Protein AF-A0A1F4NGF9-F1 (afdb_monomer_lite)

Secondary structure (DSSP, 8-state):
-HHHHHHHHHHHHHHHHHHHTTT--------HHHHHHHHHHHHHHHHHHHHHHHHHHHHHHHHHHHHHHHHHHHHHHHHHHHHHHTS-HHHHHHHHHHHHHHHHHHHHHHTS-HHHHHHTHHHHHHHHHHHHHHTTSGGGGSHHHHHHHHHHHHHHHHHHHHHTGGGG---PPPTT--HHHHTT-HHHH-

Radius of gyration: 36.92 Å; chains: 1; bounding box: 79×49×100 Å

Foldseek 3Di:
DVVVVVVVVVVVVVVVVVVVVPPDPPPPPDDPVRVVVVVVVVVVVVVVVVVVVVVVVVVVVVVVVVVVVVVVVVVVVQQVVQVVLVHGPVVLVVLVVLLVVLLVVLVVLLPDALQVLLVVVVVLVVSVVSLVVSCVRSSCVDPSNVVSSVSSVVSSVSSVVRNVVNVVDDDDDDVPDDPVVVVPDPVPVD

Structure (mmCIF, N/CA/C/O backbone):
data_AF-A0A1F4NGF9-F1
#
_entry.id   AF-A0A1F4NGF9-F1
#
loop_
_atom_site.group_PDB
_atom_site.id
_atom_site.type_symbol
_atom_site.label_atom_id
_atom_site.label_alt_id
_atom_site.label_comp_id
_atom_site.label_asym_id
_atom_site.label_entity_id
_atom_site.label_seq_id
_atom_site.pdbx_PDB_ins_code
_atom_site.Cartn_x
_atom_site.Cartn_y
_atom_site.Cartn_z
_atom_site.occupancy
_atom_site.B_iso_or_equiv
_atom_site.auth_seq_id
_atom_site.auth_comp_id
_atom_site.auth_asym_id
_atom_site.auth_atom_id
_atom_site.pdbx_PDB_model_num
ATOM 1 N N . MET A 1 1 ? -3.548 13.871 -21.084 1.00 50.44 1 MET A N 1
ATOM 2 C CA . MET A 1 1 ? -3.602 15.167 -21.802 1.00 50.44 1 MET A CA 1
ATOM 3 C C . MET A 1 1 ? -2.243 15.867 -21.902 1.00 50.44 1 MET A C 1
ATOM 5 O O . MET A 1 1 ? -1.778 16.019 -23.019 1.00 50.44 1 MET A O 1
ATOM 9 N N . LYS A 1 2 ? -1.539 16.206 -20.805 1.00 49.88 2 LYS A N 1
ATOM 10 C CA . LYS A 1 2 ? -0.231 16.916 -20.864 1.00 49.88 2 LYS A CA 1
ATOM 11 C C . LYS A 1 2 ? 0.844 16.266 -21.762 1.00 49.88 2 LYS A C 1
ATOM 13 O O . LYS A 1 2 ? 1.530 16.983 -22.473 1.00 49.88 2 LYS A O 1
ATOM 18 N N . ARG A 1 3 ? 0.956 14.929 -21.790 1.00 53.53 3 ARG A N 1
ATOM 19 C CA . ARG A 1 3 ? 1.927 14.208 -22.646 1.00 53.53 3 ARG A CA 1
ATOM 20 C C . ARG A 1 3 ? 1.616 14.294 -24.147 1.00 53.53 3 ARG A C 1
ATOM 22 O O . ARG A 1 3 ? 2.536 14.374 -24.945 1.00 53.53 3 ARG A O 1
ATOM 29 N N . ILE A 1 4 ? 0.335 14.340 -24.521 1.00 63.41 4 ILE A N 1
ATOM 30 C CA . ILE A 1 4 ? -0.097 14.431 -25.927 1.00 63.41 4 ILE A CA 1
ATOM 31 C C . ILE A 1 4 ? 0.201 15.832 -26.476 1.00 63.41 4 ILE A C 1
ATOM 33 O O . ILE A 1 4 ? 0.720 15.960 -27.579 1.00 63.41 4 ILE A O 1
ATOM 37 N N . TYR A 1 5 ? -0.026 16.877 -25.672 1.00 63.62 5 TYR A N 1
ATOM 38 C CA . TYR A 1 5 ? 0.337 18.246 -26.048 1.00 63.62 5 TYR A CA 1
ATOM 39 C C . TYR A 1 5 ? 1.851 18.447 -26.151 1.00 63.62 5 TYR A C 1
ATOM 41 O O . TYR A 1 5 ? 2.292 19.164 -27.038 1.00 63.62 5 TYR A O 1
ATOM 49 N N . LEU A 1 6 ? 2.636 17.774 -25.302 1.00 65.25 6 LEU A N 1
ATOM 50 C CA . LEU A 1 6 ? 4.101 17.851 -25.311 1.00 65.25 6 LEU A CA 1
ATOM 51 C C . LEU A 1 6 ? 4.715 17.140 -26.533 1.00 65.25 6 LEU A C 1
ATOM 53 O O . LEU A 1 6 ? 5.680 17.626 -27.109 1.00 65.25 6 LEU A O 1
ATOM 57 N N . ILE A 1 7 ? 4.114 16.035 -26.983 1.00 70.94 7 ILE A N 1
ATOM 58 C CA . ILE A 1 7 ? 4.500 15.361 -28.233 1.00 70.94 7 ILE A CA 1
ATOM 59 C C . ILE A 1 7 ? 4.076 16.204 -29.447 1.00 70.94 7 ILE A C 1
ATOM 61 O O . ILE A 1 7 ? 4.857 16.382 -30.376 1.00 70.94 7 ILE A O 1
ATOM 65 N N . SER A 1 8 ? 2.876 16.793 -29.421 1.00 70.69 8 SER A N 1
ATOM 66 C CA . SER A 1 8 ? 2.384 17.641 -30.514 1.00 70.69 8 SER A CA 1
ATOM 67 C C . SER A 1 8 ? 3.212 18.917 -30.698 1.00 70.69 8 SER A C 1
ATOM 69 O O . SER A 1 8 ? 3.430 19.328 -31.834 1.00 70.69 8 SER A O 1
ATOM 71 N N . THR A 1 9 ? 3.697 19.544 -29.622 1.00 69.69 9 THR A N 1
ATOM 72 C CA . THR A 1 9 ? 4.570 20.724 -29.728 1.00 69.69 9 THR A CA 1
ATOM 73 C C . THR A 1 9 ? 5.956 20.371 -30.253 1.00 69.69 9 THR A C 1
ATOM 75 O O . THR A 1 9 ? 6.487 21.126 -31.062 1.00 69.69 9 THR A O 1
ATOM 78 N N . ILE A 1 10 ? 6.515 19.216 -29.876 1.00 73.75 10 ILE A N 1
ATOM 79 C CA . ILE A 1 10 ? 7.798 18.731 -30.410 1.00 73.75 10 ILE A CA 1
ATOM 80 C C . ILE A 1 10 ? 7.693 18.439 -31.914 1.00 73.75 10 ILE A C 1
ATOM 82 O O . ILE A 1 10 ? 8.579 18.827 -32.672 1.00 73.75 10 ILE A O 1
ATOM 86 N N . VAL A 1 11 ? 6.593 17.828 -32.365 1.00 75.88 11 VAL A N 1
ATOM 87 C CA . VAL A 1 11 ? 6.367 17.518 -33.789 1.00 75.88 11 VAL A CA 1
ATOM 88 C C . VAL A 1 11 ? 6.210 18.789 -34.631 1.00 75.88 11 VAL A C 1
ATOM 90 O O . VAL A 1 11 ? 6.766 18.869 -35.723 1.00 75.88 11 VAL A O 1
ATOM 93 N N . VAL A 1 12 ? 5.519 19.812 -34.117 1.00 75.31 12 VAL A N 1
ATOM 94 C CA . VAL A 1 12 ? 5.368 21.104 -34.814 1.00 75.31 12 VAL A CA 1
ATOM 95 C C . VAL A 1 12 ? 6.693 21.877 -3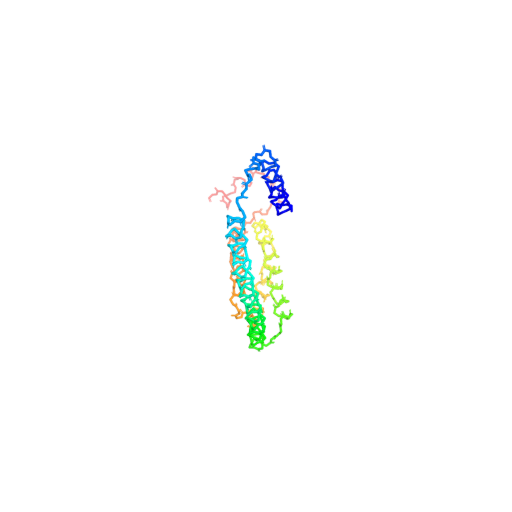4.867 1.00 75.31 12 VAL A C 1
ATOM 97 O O . VAL A 1 12 ? 7.010 22.467 -35.898 1.00 75.31 12 VAL A O 1
ATOM 100 N N . LEU A 1 13 ? 7.510 21.825 -33.809 1.00 70.00 13 LEU A N 1
ATOM 101 C CA . LEU A 1 13 ? 8.849 22.433 -33.791 1.00 70.00 13 LEU A CA 1
ATOM 102 C C . LEU A 1 13 ? 9.822 21.746 -34.761 1.00 70.00 13 LEU A C 1
ATOM 104 O O . LEU A 1 13 ? 10.617 22.427 -35.407 1.00 70.00 13 LEU A O 1
ATOM 108 N N . LEU A 1 14 ? 9.724 20.422 -34.906 1.00 71.00 14 LEU A N 1
ATOM 109 C CA . LEU A 1 14 ? 10.469 19.644 -35.902 1.00 71.00 14 LEU A CA 1
ATOM 110 C C . LEU A 1 14 ? 10.028 19.969 -37.336 1.00 71.00 14 LEU A C 1
ATOM 112 O O . LEU A 1 14 ? 10.863 20.125 -38.219 1.00 71.00 14 LEU A O 1
ATOM 116 N N . PHE A 1 15 ? 8.728 20.141 -37.583 1.00 66.31 15 PHE A N 1
ATOM 117 C CA . PHE A 1 15 ? 8.239 20.536 -38.909 1.00 66.31 15 PHE A CA 1
ATOM 118 C C . PHE A 1 15 ? 8.656 21.964 -39.294 1.00 66.31 15 PHE A C 1
ATOM 120 O O . PHE A 1 15 ? 8.979 22.237 -40.455 1.00 66.31 15 PHE A O 1
ATOM 127 N N . PHE A 1 16 ? 8.695 22.880 -38.324 1.00 65.38 16 PHE A N 1
ATOM 128 C CA . PHE A 1 16 ? 9.105 24.263 -38.565 1.00 65.38 16 PHE A CA 1
ATOM 129 C C . PHE A 1 16 ? 10.618 24.390 -38.814 1.00 65.38 16 PHE A C 1
ATOM 131 O O . PHE A 1 16 ? 11.035 25.176 -39.665 1.00 65.38 16 PHE A O 1
ATOM 138 N N . SER A 1 17 ? 11.448 23.571 -38.155 1.00 60.34 17 SER A N 1
ATOM 139 C CA . SER A 1 17 ? 12.897 23.546 -38.398 1.00 60.34 17 SER A CA 1
ATOM 140 C C . SER A 1 17 ? 13.270 22.938 -39.758 1.00 60.34 17 SER A C 1
ATOM 142 O O . SER A 1 17 ? 14.198 23.430 -40.400 1.00 60.34 17 SER A O 1
ATOM 144 N N . LEU A 1 18 ? 12.509 21.956 -40.259 1.00 59.31 18 LEU A N 1
ATOM 145 C CA . LEU A 1 18 ? 12.671 21.431 -41.624 1.00 59.31 18 LEU A CA 1
ATOM 146 C C . LEU A 1 18 ? 12.305 22.458 -42.711 1.00 59.31 18 LEU A C 1
ATOM 148 O O . LEU A 1 18 ? 12.924 22.477 -43.773 1.00 59.31 18 LEU A O 1
ATOM 152 N N . SER A 1 19 ? 11.339 23.341 -42.443 1.00 59.06 19 SER A N 1
ATOM 153 C CA . SER A 1 19 ? 10.865 24.345 -43.409 1.00 59.06 19 SER A CA 1
ATOM 154 C C . SER A 1 19 ? 11.869 25.487 -43.627 1.00 59.06 19 SER A C 1
ATOM 156 O O . SER A 1 19 ? 11.974 26.021 -44.729 1.00 59.06 19 SER A O 1
ATOM 158 N N . LEU A 1 20 ? 12.648 25.836 -42.595 1.00 53.16 20 LEU A N 1
ATOM 159 C CA . LEU A 1 20 ? 13.684 26.877 -42.662 1.00 53.16 20 LEU A CA 1
ATOM 160 C C . LEU A 1 20 ? 14.973 26.415 -43.368 1.00 53.16 20 LEU A C 1
ATOM 162 O O . LEU A 1 20 ? 15.738 27.252 -43.837 1.00 53.16 20 LEU A O 1
ATOM 166 N N . MET A 1 21 ? 15.198 25.104 -43.501 1.00 53.81 21 MET A N 1
ATOM 167 C CA . MET A 1 21 ? 16.348 24.534 -44.223 1.00 53.81 21 MET A CA 1
ATOM 168 C C . MET A 1 21 ? 16.134 24.483 -45.748 1.00 53.81 21 MET A C 1
ATOM 170 O O . MET A 1 21 ? 17.084 24.281 -46.497 1.00 53.81 21 MET A O 1
ATOM 174 N N . ALA A 1 22 ? 14.905 24.673 -46.241 1.00 49.94 22 ALA A N 1
ATOM 175 C CA . ALA A 1 22 ? 14.573 24.479 -47.656 1.00 49.94 22 ALA A CA 1
ATOM 176 C C . ALA A 1 22 ? 14.920 25.670 -48.578 1.00 49.94 22 ALA A C 1
ATOM 178 O O . ALA A 1 22 ? 14.846 25.521 -49.796 1.00 49.94 22 ALA A O 1
ATOM 179 N N . GLN A 1 23 ? 15.292 26.845 -48.045 1.00 46.84 23 GLN A N 1
ATOM 180 C CA . GLN A 1 23 ? 15.437 28.080 -48.843 1.00 46.84 23 GLN A CA 1
ATOM 181 C C . GLN A 1 23 ? 16.869 28.629 -49.004 1.00 46.84 23 GLN A C 1
ATOM 183 O O . GLN A 1 23 ? 17.026 29.739 -49.504 1.00 46.84 23 GLN A O 1
ATOM 188 N N . SER A 1 24 ? 17.928 27.888 -48.652 1.00 45.06 24 SER A N 1
ATOM 189 C CA . SER A 1 24 ? 19.308 28.398 -48.802 1.00 45.06 24 SER A CA 1
ATOM 190 C C . SER A 1 24 ? 20.340 27.390 -49.321 1.00 45.06 24 SER A C 1
ATOM 192 O O . SER A 1 24 ? 21.508 27.460 -48.937 1.00 45.06 24 SER A O 1
ATOM 194 N N . TYR A 1 25 ? 19.956 26.463 -50.200 1.00 44.19 25 TYR A N 1
ATOM 195 C CA . TYR A 1 25 ? 20.940 25.631 -50.902 1.00 44.19 25 TYR A CA 1
ATOM 196 C C . TYR A 1 25 ? 21.426 26.338 -52.171 1.00 44.19 25 TYR A C 1
ATOM 198 O O . TYR A 1 25 ? 20.926 26.119 -53.272 1.00 44.19 25 TYR A O 1
ATOM 206 N N . ASP A 1 26 ? 22.420 27.207 -51.998 1.00 46.66 26 ASP A N 1
ATOM 207 C CA . ASP A 1 26 ? 23.345 27.566 -53.070 1.00 46.66 26 ASP A CA 1
ATOM 208 C C . ASP A 1 26 ? 24.123 26.293 -53.440 1.00 46.66 26 ASP A C 1
ATOM 210 O O . ASP A 1 26 ? 25.020 25.859 -52.710 1.00 46.66 26 ASP A O 1
ATOM 214 N N . TYR A 1 27 ? 23.722 25.621 -54.522 1.00 45.72 27 TYR A N 1
ATOM 215 C CA . TYR A 1 27 ? 24.423 24.446 -55.037 1.00 45.72 27 TYR A CA 1
ATOM 216 C C . TYR A 1 27 ? 25.752 24.887 -55.664 1.00 45.72 27 TYR A C 1
ATOM 218 O O . TYR A 1 27 ? 25.916 24.897 -56.888 1.00 45.72 27 TYR A O 1
ATOM 226 N N . LYS A 1 28 ? 26.737 25.222 -54.821 1.00 60.00 28 LYS A N 1
ATOM 227 C CA . LYS A 1 28 ? 28.146 25.216 -55.219 1.00 60.00 28 LYS A CA 1
ATOM 228 C C . LYS A 1 28 ? 28.417 23.861 -55.866 1.00 60.00 28 LYS A C 1
ATOM 230 O O . LYS A 1 28 ? 28.260 22.825 -55.225 1.00 60.00 28 LYS A O 1
ATOM 235 N N . LYS A 1 29 ? 28.791 23.861 -57.148 1.00 60.28 29 LYS A N 1
ATOM 236 C CA . LYS A 1 29 ? 29.244 22.653 -57.845 1.00 60.28 29 LYS A CA 1
ATOM 237 C C 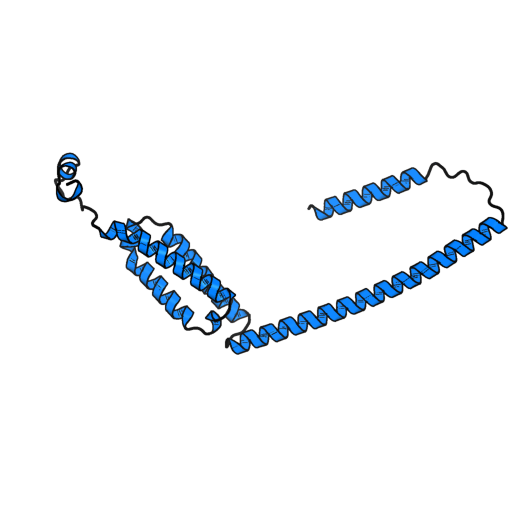. LYS A 1 29 ? 30.496 22.146 -57.132 1.00 60.28 29 LYS A C 1
ATOM 239 O O . LYS A 1 29 ? 31.584 22.666 -57.357 1.00 60.28 29 LYS A O 1
ATOM 244 N N . MET A 1 30 ? 30.304 21.192 -56.231 1.00 64.31 30 MET A N 1
ATOM 245 C CA . MET A 1 30 ? 31.367 20.532 -55.490 1.00 64.31 30 MET A CA 1
ATOM 246 C C . MET A 1 30 ? 32.264 19.780 -56.477 1.00 64.31 30 MET A C 1
ATOM 248 O O . MET A 1 30 ? 31.771 19.148 -57.417 1.00 64.31 30 MET A O 1
ATOM 252 N N . SER A 1 31 ? 33.579 19.873 -56.297 1.00 78.81 31 SER A N 1
ATOM 253 C CA . SER A 1 31 ? 34.523 19.074 -57.080 1.00 78.81 31 SER A CA 1
ATOM 254 C C . SER A 1 31 ? 34.259 17.579 -56.850 1.00 78.81 31 SER A C 1
ATOM 256 O O . SER A 1 31 ? 33.845 17.173 -55.764 1.00 78.81 31 SER A O 1
ATOM 258 N N . MET A 1 32 ? 34.532 16.730 -57.846 1.00 77.94 32 MET A N 1
ATOM 259 C CA . MET A 1 32 ? 34.380 15.273 -57.710 1.00 77.94 32 MET A CA 1
ATOM 260 C C . MET A 1 32 ? 35.184 14.711 -56.521 1.00 77.94 32 MET A C 1
ATOM 262 O O . MET A 1 32 ? 34.772 13.731 -55.901 1.00 77.94 32 MET A O 1
ATOM 266 N N . ASP A 1 33 ? 36.310 15.340 -56.182 1.00 79.81 33 ASP A N 1
ATOM 267 C CA . ASP A 1 33 ? 37.143 14.932 -55.048 1.00 79.81 33 ASP A CA 1
ATOM 268 C C . ASP A 1 33 ? 36.538 15.348 -53.701 1.00 79.81 33 ASP A C 1
ATOM 270 O O . ASP A 1 33 ? 36.545 14.564 -52.752 1.00 79.81 33 ASP A O 1
ATOM 274 N N . GLU A 1 34 ? 35.936 16.537 -53.631 1.00 80.88 34 GLU A N 1
ATOM 275 C CA . GLU A 1 34 ? 35.195 17.006 -52.456 1.00 80.88 34 GLU A CA 1
ATOM 276 C C . GLU A 1 34 ? 33.949 16.136 -52.210 1.00 80.88 34 GLU A C 1
ATOM 278 O O . GLU A 1 34 ? 33.693 15.736 -51.075 1.00 80.88 34 GLU A O 1
ATOM 283 N N . TYR A 1 35 ? 33.242 15.740 -53.277 1.00 82.94 35 TYR A N 1
ATOM 284 C CA . TYR A 1 35 ? 32.102 14.823 -53.197 1.00 82.94 35 TYR A CA 1
ATOM 285 C C . TYR A 1 35 ? 32.507 13.446 -52.657 1.00 82.94 35 TYR A C 1
ATOM 287 O O . TYR A 1 35 ? 31.848 12.909 -51.769 1.00 82.94 35 TYR A O 1
ATOM 295 N N . LYS A 1 36 ? 33.607 12.864 -53.153 1.00 85.56 36 LYS A N 1
ATOM 296 C CA . LYS A 1 36 ? 34.113 11.575 -52.649 1.00 85.56 36 LYS A CA 1
ATOM 297 C C . LYS A 1 36 ? 34.522 11.661 -51.178 1.00 85.56 36 LYS A C 1
ATOM 299 O O . LYS A 1 36 ? 34.246 10.731 -50.422 1.00 85.56 36 LYS A O 1
ATOM 304 N N . ALA A 1 37 ? 35.162 12.759 -50.774 1.00 86.25 37 ALA A N 1
ATOM 305 C CA . ALA A 1 37 ? 35.542 12.987 -49.383 1.00 86.25 37 ALA A CA 1
ATOM 306 C C . ALA A 1 37 ? 34.309 13.108 -48.472 1.00 86.25 37 ALA A C 1
ATOM 308 O O . ALA A 1 37 ? 34.275 12.521 -47.388 1.00 86.25 37 ALA A O 1
ATOM 309 N N . GLU A 1 38 ? 33.274 13.815 -48.925 1.00 86.12 38 GLU A N 1
ATOM 310 C CA . GLU A 1 38 ? 32.021 13.947 -48.191 1.00 86.12 38 GLU A CA 1
ATOM 311 C C . GLU A 1 38 ? 31.248 12.621 -48.128 1.00 86.12 38 GLU A C 1
ATOM 313 O O . GLU A 1 38 ? 30.802 12.225 -47.051 1.00 86.12 38 GLU A O 1
ATOM 318 N N . LEU A 1 39 ? 31.180 11.864 -49.226 1.00 88.75 39 LEU A N 1
ATOM 319 C CA . LEU A 1 39 ? 30.576 10.531 -49.249 1.00 88.75 39 LEU A CA 1
ATOM 320 C C . LEU A 1 39 ? 31.270 9.583 -48.263 1.00 88.75 39 LEU A C 1
ATOM 322 O O . LEU A 1 39 ? 30.596 8.908 -47.488 1.00 88.75 39 LEU A O 1
ATOM 326 N N . ALA A 1 40 ? 32.605 9.570 -48.236 1.00 90.25 40 ALA A N 1
ATOM 327 C CA . ALA A 1 40 ? 33.371 8.755 -47.296 1.00 90.25 40 ALA A CA 1
ATOM 328 C C . ALA A 1 40 ? 33.112 9.162 -45.833 1.00 90.25 40 ALA A C 1
ATOM 330 O O . ALA A 1 40 ? 32.984 8.302 -44.958 1.00 90.25 40 ALA A O 1
ATOM 331 N N . LYS A 1 41 ? 32.979 10.467 -45.558 1.00 93.19 41 LYS A N 1
ATOM 332 C CA . LYS A 1 41 ? 32.611 10.980 -44.231 1.00 93.19 41 LYS A CA 1
ATOM 333 C C . LYS A 1 41 ? 31.224 10.494 -43.808 1.00 93.19 41 LYS A C 1
ATOM 335 O O . LYS A 1 41 ? 31.068 10.033 -42.678 1.00 93.19 41 LYS A O 1
ATOM 340 N N . TRP A 1 42 ? 30.233 10.579 -44.695 1.00 92.12 42 TRP A N 1
ATOM 341 C CA . TRP A 1 42 ? 28.869 10.138 -44.400 1.00 92.12 42 TRP A CA 1
ATOM 342 C C . TRP A 1 42 ? 28.766 8.621 -44.256 1.00 92.12 42 TRP A C 1
ATOM 344 O O . TRP A 1 42 ? 28.123 8.163 -43.319 1.00 92.12 42 TRP A O 1
ATOM 354 N N . GLN A 1 43 ? 29.468 7.846 -45.085 1.00 92.69 43 GLN A N 1
ATOM 355 C CA . GLN A 1 43 ? 29.548 6.387 -44.945 1.00 92.69 43 GLN A CA 1
ATOM 356 C C . GLN A 1 43 ? 30.165 5.972 -43.607 1.00 92.69 43 GLN A C 1
ATOM 358 O O . GLN A 1 43 ? 29.657 5.070 -42.943 1.00 92.69 43 GLN A O 1
ATOM 363 N N . LYS A 1 44 ? 31.230 6.657 -43.171 1.00 94.25 44 LYS A N 1
ATOM 364 C CA . LYS A 1 44 ? 31.811 6.432 -41.844 1.00 94.25 44 LYS A CA 1
ATOM 365 C C . LYS A 1 44 ? 30.822 6.787 -40.734 1.00 94.25 44 LYS A C 1
ATOM 367 O O . LYS A 1 44 ? 30.643 6.004 -39.812 1.00 94.25 44 LYS A O 1
ATOM 372 N N . CYS A 1 45 ? 30.151 7.933 -40.840 1.00 93.50 45 CYS A N 1
ATOM 373 C CA . CYS A 1 45 ? 29.147 8.350 -39.864 1.00 93.50 45 CYS A CA 1
ATOM 374 C C . CYS A 1 45 ? 27.976 7.358 -39.782 1.00 93.50 45 CYS A C 1
ATOM 376 O O . CYS A 1 45 ? 27.525 7.034 -38.687 1.00 93.50 45 CYS A O 1
ATOM 378 N N . GLU A 1 46 ? 27.513 6.836 -40.918 1.00 92.50 46 GLU A N 1
ATOM 379 C CA . GLU A 1 46 ? 26.473 5.811 -40.972 1.00 92.50 46 GLU A CA 1
ATOM 380 C C . GLU A 1 46 ? 26.927 4.515 -40.291 1.00 92.50 46 GLU A C 1
ATOM 382 O O . GLU A 1 46 ? 26.182 3.960 -39.484 1.00 92.50 46 GLU A O 1
ATOM 387 N N . ALA A 1 47 ? 28.149 4.054 -40.570 1.00 94.44 47 ALA A N 1
ATOM 388 C CA . ALA A 1 47 ? 28.715 2.869 -39.932 1.00 94.44 47 ALA A CA 1
ATOM 389 C C . ALA A 1 47 ? 28.864 3.052 -38.411 1.00 94.44 47 ALA A C 1
ATOM 391 O O . ALA A 1 47 ? 28.430 2.188 -37.648 1.00 94.44 47 ALA A O 1
ATOM 392 N N . ASP A 1 48 ? 29.398 4.195 -37.970 1.00 94.56 48 ASP A N 1
ATOM 393 C CA . ASP A 1 48 ? 29.569 4.528 -36.552 1.00 94.56 48 ASP A CA 1
ATOM 394 C C . ASP A 1 48 ? 28.211 4.598 -35.830 1.00 94.56 48 ASP A C 1
ATOM 396 O O . ASP A 1 48 ? 28.056 4.071 -34.729 1.00 94.56 48 ASP A O 1
ATOM 400 N N . ASN A 1 49 ? 27.199 5.216 -36.449 1.00 93.94 49 ASN A N 1
ATOM 401 C CA . ASN A 1 49 ? 25.860 5.310 -35.868 1.00 93.94 49 ASN A CA 1
ATOM 402 C C . ASN A 1 49 ? 25.156 3.949 -35.827 1.00 93.94 49 ASN A C 1
ATOM 404 O O . ASN A 1 49 ? 24.514 3.640 -34.829 1.00 93.94 49 ASN A O 1
ATOM 408 N N . LYS A 1 50 ? 25.305 3.108 -36.858 1.00 95.69 50 LYS A N 1
ATOM 409 C CA . LYS A 1 50 ? 24.781 1.731 -36.848 1.00 95.69 50 LYS A CA 1
ATOM 410 C C . LYS A 1 50 ? 25.405 0.897 -35.731 1.00 95.69 50 LYS A C 1
ATOM 412 O O . LYS A 1 50 ? 24.689 0.157 -35.065 1.00 95.69 50 LYS A O 1
ATOM 417 N N . ALA A 1 51 ? 26.711 1.042 -35.500 1.00 95.25 51 ALA A N 1
ATOM 418 C CA . ALA A 1 51 ? 27.390 0.369 -34.397 1.00 95.25 51 ALA A CA 1
ATOM 419 C C . ALA A 1 51 ? 26.855 0.831 -33.031 1.00 95.25 51 ALA A C 1
ATOM 421 O O . ALA A 1 51 ? 26.561 -0.006 -32.183 1.00 95.25 51 ALA A O 1
ATOM 422 N N . LYS A 1 52 ? 26.654 2.143 -32.844 1.00 95.19 52 LYS A N 1
ATOM 423 C CA . LYS A 1 52 ? 26.064 2.698 -31.614 1.00 95.19 52 LYS A CA 1
ATOM 424 C C . LYS A 1 52 ? 24.632 2.230 -31.380 1.00 95.19 52 LYS A C 1
ATOM 426 O O . LYS A 1 52 ? 24.304 1.859 -30.264 1.00 95.19 52 LYS A O 1
ATOM 431 N N . ILE A 1 53 ? 23.799 2.202 -32.422 1.00 95.81 53 ILE A N 1
ATOM 432 C CA . ILE A 1 53 ? 22.424 1.692 -32.322 1.00 95.81 53 ILE A CA 1
ATOM 433 C C . ILE A 1 53 ? 22.437 0.228 -31.877 1.00 95.81 53 ILE A C 1
ATOM 435 O O . ILE A 1 53 ? 21.723 -0.127 -30.948 1.00 95.81 53 ILE A O 1
ATOM 439 N N . ALA A 1 54 ? 23.286 -0.609 -32.480 1.00 95.75 54 ALA A N 1
ATOM 440 C CA . ALA A 1 54 ? 23.397 -2.013 -32.086 1.00 95.75 54 ALA A CA 1
ATOM 441 C C . ALA A 1 54 ? 23.869 -2.178 -30.628 1.00 95.75 54 ALA A C 1
ATOM 443 O O . ALA A 1 54 ? 23.409 -3.072 -29.918 1.00 95.75 54 ALA A O 1
ATOM 444 N N . GLU A 1 55 ? 24.770 -1.309 -30.162 1.00 96.12 55 GLU A N 1
ATOM 445 C CA . GLU A 1 55 ? 25.199 -1.275 -28.763 1.00 96.12 55 GLU A CA 1
ATOM 446 C C . GLU A 1 55 ? 24.051 -0.870 -27.824 1.00 96.12 55 GLU A C 1
ATOM 448 O O . GLU A 1 55 ? 23.812 -1.544 -26.822 1.00 96.12 55 GLU A O 1
ATOM 453 N N . GLU A 1 56 ? 23.306 0.187 -28.155 1.00 95.50 56 GLU A N 1
ATOM 454 C CA . GLU A 1 56 ? 22.139 0.641 -27.389 1.00 95.50 56 GLU A CA 1
ATOM 455 C C . GLU A 1 56 ? 21.038 -0.427 -27.342 1.00 95.50 56 GLU A C 1
ATOM 457 O O . GLU A 1 56 ? 20.472 -0.683 -26.280 1.00 95.50 56 GLU A O 1
ATOM 462 N N . GLU A 1 57 ? 20.769 -1.115 -28.453 1.00 96.50 57 GLU A N 1
ATOM 463 C CA . GLU A 1 57 ? 19.821 -2.233 -28.511 1.00 96.50 57 GLU A CA 1
ATOM 464 C C . GLU A 1 57 ? 20.248 -3.389 -27.597 1.00 96.50 57 GLU A C 1
ATOM 466 O O . GLU A 1 57 ? 19.420 -3.944 -26.866 1.00 96.50 57 GLU A O 1
ATOM 471 N N . ALA A 1 58 ? 21.542 -3.722 -27.570 1.00 96.31 58 ALA A N 1
ATOM 472 C CA . ALA A 1 58 ? 22.077 -4.731 -26.661 1.00 96.31 58 ALA A CA 1
ATOM 473 C C . ALA A 1 58 ? 21.943 -4.306 -25.188 1.00 96.31 58 ALA A C 1
ATOM 475 O O . ALA A 1 58 ? 21.589 -5.126 -24.335 1.00 96.31 58 ALA A O 1
ATOM 476 N N . GLN A 1 59 ? 22.172 -3.025 -24.880 1.00 97.25 59 GLN A N 1
ATOM 477 C CA . GLN A 1 59 ? 21.967 -2.479 -23.536 1.00 97.25 59 GLN A CA 1
ATOM 478 C C . GLN A 1 59 ? 20.489 -2.514 -23.128 1.00 97.25 59 GLN A C 1
ATOM 480 O O . GLN A 1 59 ? 20.181 -2.926 -22.011 1.00 97.25 59 GLN A O 1
ATOM 485 N N . ILE A 1 60 ? 19.569 -2.156 -24.028 1.00 96.19 60 ILE A N 1
ATOM 486 C CA . ILE A 1 60 ? 18.121 -2.239 -23.791 1.00 96.19 60 ILE A CA 1
ATOM 487 C C . ILE A 1 60 ? 17.708 -3.683 -23.505 1.00 96.19 60 ILE A C 1
ATOM 489 O O . ILE A 1 60 ? 16.999 -3.940 -22.532 1.00 96.19 60 ILE A O 1
ATOM 493 N N . ALA A 1 61 ? 18.165 -4.640 -24.317 1.00 96.56 61 ALA A N 1
ATOM 494 C CA . ALA A 1 61 ? 17.859 -6.052 -24.113 1.00 96.56 61 ALA A CA 1
ATOM 495 C C . ALA A 1 61 ? 18.364 -6.549 -22.750 1.00 96.56 61 ALA A C 1
ATOM 497 O O . ALA A 1 61 ? 17.635 -7.236 -22.032 1.00 96.56 61 ALA A O 1
ATOM 498 N N . LYS A 1 62 ? 19.581 -6.147 -22.363 1.00 97.19 62 LYS A N 1
ATOM 499 C CA . LYS A 1 62 ? 20.156 -6.466 -21.054 1.00 97.19 62 LYS A CA 1
ATOM 500 C C . LYS A 1 62 ? 19.326 -5.881 -19.909 1.00 97.19 62 LYS A C 1
ATOM 502 O O . LYS A 1 62 ? 18.947 -6.623 -19.008 1.00 97.19 62 LYS A O 1
ATOM 507 N N . LEU A 1 63 ? 19.012 -4.585 -19.959 1.00 97.50 63 LEU A N 1
ATOM 508 C CA . LEU A 1 63 ? 18.231 -3.901 -18.923 1.00 97.50 63 LEU A CA 1
ATOM 509 C C . LEU A 1 63 ? 16.828 -4.498 -18.780 1.00 97.50 63 LEU A C 1
ATOM 511 O O . LEU A 1 63 ? 16.360 -4.698 -17.665 1.00 97.50 63 LEU A O 1
ATOM 515 N N . ASN A 1 64 ? 16.175 -4.852 -19.888 1.00 97.25 64 ASN A N 1
ATOM 516 C CA . ASN A 1 64 ? 14.884 -5.540 -19.845 1.00 97.25 64 ASN A CA 1
ATOM 517 C C . ASN A 1 64 ? 14.986 -6.916 -19.169 1.00 97.25 64 ASN A C 1
ATOM 519 O O . ASN A 1 64 ? 14.089 -7.300 -18.422 1.00 97.25 64 ASN A O 1
ATOM 523 N N . GLY A 1 65 ? 16.085 -7.642 -19.396 1.00 97.69 65 GLY A N 1
ATOM 524 C CA . GLY A 1 65 ? 16.370 -8.894 -18.694 1.00 97.69 65 GLY A CA 1
ATOM 525 C C . GLY A 1 65 ? 16.582 -8.696 -17.191 1.00 97.69 65 GLY A C 1
ATOM 526 O O . GLY A 1 65 ? 16.034 -9.450 -16.390 1.00 97.69 65 GLY A O 1
ATOM 527 N N . GLU A 1 66 ? 17.331 -7.662 -16.799 1.00 97.56 66 GLU A N 1
ATOM 528 C CA . GLU A 1 66 ? 17.547 -7.306 -15.390 1.00 97.56 66 GLU A CA 1
ATOM 529 C C . GLU A 1 66 ? 16.235 -6.911 -14.694 1.00 97.56 66 GLU A C 1
ATOM 531 O O . GLU A 1 66 ? 15.983 -7.365 -13.579 1.00 97.56 66 GLU A O 1
ATOM 536 N N . ILE A 1 67 ? 15.370 -6.138 -15.361 1.00 97.00 67 ILE A N 1
ATOM 537 C CA . ILE A 1 67 ? 14.039 -5.773 -14.853 1.00 97.00 67 ILE A CA 1
ATOM 538 C C . ILE A 1 67 ? 13.194 -7.026 -14.612 1.00 97.00 67 ILE A C 1
ATOM 540 O O . ILE A 1 67 ? 12.676 -7.204 -13.515 1.00 97.00 67 ILE A O 1
ATOM 544 N N . ALA A 1 68 ? 13.109 -7.928 -15.594 1.00 96.38 68 ALA A N 1
ATOM 545 C CA . ALA A 1 68 ? 12.324 -9.153 -15.454 1.00 96.38 68 ALA A CA 1
ATOM 546 C C . ALA A 1 68 ? 12.830 -10.048 -14.307 1.00 96.38 68 ALA A C 1
ATOM 548 O O . ALA A 1 68 ? 12.034 -10.628 -13.568 1.00 96.38 68 ALA A O 1
ATOM 549 N N . ALA A 1 69 ? 14.152 -10.139 -14.129 1.00 96.62 69 ALA A N 1
ATOM 550 C CA . ALA A 1 69 ? 14.748 -10.889 -13.028 1.00 96.62 69 ALA A CA 1
ATOM 551 C C . ALA A 1 69 ? 14.447 -10.248 -11.662 1.00 96.62 69 ALA A C 1
ATOM 553 O O . ALA A 1 69 ? 14.123 -10.956 -10.708 1.00 96.62 69 ALA A O 1
ATOM 554 N N . LEU A 1 70 ? 14.524 -8.917 -11.566 1.00 97.44 70 LEU A N 1
ATOM 555 C CA . LEU A 1 70 ? 14.176 -8.181 -10.349 1.00 97.44 70 LEU A CA 1
ATOM 556 C C . LEU A 1 70 ? 12.692 -8.324 -10.005 1.00 97.44 70 LEU A C 1
ATOM 558 O O . LEU A 1 70 ? 12.372 -8.578 -8.847 1.00 97.44 70 LEU A O 1
ATOM 562 N N . ASP A 1 71 ? 11.795 -8.235 -10.986 1.00 96.62 71 ASP A N 1
ATOM 563 C CA . ASP A 1 71 ? 10.356 -8.420 -10.773 1.00 96.62 71 ASP A CA 1
ATOM 564 C C . ASP A 1 71 ? 10.053 -9.810 -10.190 1.00 96.62 71 ASP A C 1
ATOM 566 O O . ASP A 1 71 ? 9.289 -9.935 -9.229 1.00 96.62 71 ASP A O 1
ATOM 570 N N . GLN A 1 72 ? 10.728 -10.851 -10.686 1.00 96.75 72 GLN A N 1
ATOM 571 C CA . GLN A 1 72 ? 10.596 -12.206 -10.149 1.00 96.75 72 GLN A CA 1
ATOM 572 C C . GLN A 1 72 ? 11.139 -12.329 -8.714 1.00 96.75 72 GLN A C 1
ATOM 574 O O . GLN A 1 72 ? 10.544 -13.014 -7.874 1.00 96.75 72 GLN A O 1
ATOM 579 N N . GLN A 1 73 ? 12.261 -11.671 -8.406 1.00 97.25 73 GLN A N 1
ATOM 580 C CA . GLN A 1 73 ? 12.808 -11.634 -7.045 1.00 97.25 73 GLN A CA 1
ATOM 581 C C . GLN A 1 73 ? 11.864 -10.911 -6.079 1.00 97.25 73 GLN A C 1
ATOM 583 O O . GLN A 1 73 ? 11.653 -11.381 -4.958 1.00 97.25 73 GLN A O 1
ATOM 588 N N . ILE A 1 74 ? 11.261 -9.803 -6.518 1.00 96.25 74 ILE A N 1
ATOM 589 C CA . ILE A 1 74 ? 10.265 -9.050 -5.751 1.00 96.25 74 ILE A CA 1
ATOM 590 C C . ILE A 1 74 ? 9.060 -9.940 -5.450 1.00 96.25 74 ILE A C 1
ATOM 592 O O . ILE A 1 74 ? 8.654 -10.040 -4.293 1.00 96.25 74 ILE A O 1
ATOM 596 N N . GLU A 1 75 ? 8.509 -10.619 -6.457 1.00 95.12 75 GLU A N 1
ATOM 597 C CA . GLU A 1 75 ? 7.371 -11.523 -6.272 1.00 95.12 75 GLU A CA 1
ATOM 598 C C . GLU A 1 75 ? 7.701 -12.669 -5.307 1.00 95.12 75 GLU A C 1
ATOM 600 O O . GLU A 1 75 ? 6.924 -12.958 -4.395 1.00 95.12 75 GLU A O 1
ATOM 605 N N . THR A 1 76 ? 8.884 -13.271 -5.447 1.00 96.50 76 THR A N 1
ATOM 606 C CA . THR A 1 76 ? 9.353 -14.341 -4.554 1.00 96.50 76 THR A CA 1
ATOM 607 C C . THR A 1 76 ? 9.451 -13.851 -3.111 1.00 96.50 76 THR A C 1
ATOM 609 O O . THR A 1 76 ? 8.884 -14.467 -2.212 1.00 96.50 76 THR A O 1
ATOM 612 N N . THR A 1 77 ? 10.082 -12.696 -2.895 1.00 96.31 77 THR A N 1
ATOM 613 C CA . THR A 1 77 ? 10.235 -12.096 -1.561 1.00 96.31 77 THR A CA 1
ATOM 614 C C . THR A 1 77 ? 8.878 -11.787 -0.929 1.00 96.31 77 THR A C 1
ATOM 616 O O . THR A 1 77 ? 8.659 -12.051 0.251 1.00 96.31 77 THR A O 1
ATOM 619 N N . TRP A 1 78 ? 7.924 -11.262 -1.703 1.00 93.88 78 TRP A N 1
ATOM 620 C CA . TRP A 1 78 ? 6.570 -11.021 -1.202 1.00 93.88 78 TRP A CA 1
ATOM 621 C C . TRP A 1 78 ? 5.849 -12.312 -0.824 1.00 93.88 78 TRP A C 1
ATOM 623 O O . TRP A 1 78 ? 5.204 -12.356 0.222 1.00 93.88 78 TRP A O 1
ATOM 633 N N . ASN A 1 79 ? 5.984 -13.369 -1.623 1.00 94.00 79 ASN A N 1
ATOM 634 C CA . ASN A 1 79 ? 5.403 -14.671 -1.305 1.00 94.00 79 ASN A CA 1
ATOM 635 C C . ASN A 1 79 ? 6.006 -15.267 -0.024 1.00 94.00 79 ASN A C 1
ATOM 637 O O . ASN A 1 79 ? 5.270 -15.814 0.796 1.00 94.00 79 ASN A O 1
ATOM 641 N N . GLU A 1 80 ? 7.312 -15.102 0.198 1.00 94.62 80 GLU A N 1
ATOM 642 C CA . GLU A 1 80 ? 7.971 -15.480 1.454 1.00 94.62 80 GLU A CA 1
ATOM 643 C C . GLU A 1 80 ? 7.433 -14.678 2.645 1.00 94.62 80 GLU A C 1
ATOM 645 O O . GLU A 1 80 ? 7.115 -15.256 3.686 1.00 94.62 80 GLU A O 1
ATOM 650 N N . ILE A 1 81 ? 7.256 -13.360 2.491 1.00 92.56 81 ILE A N 1
ATOM 651 C CA . ILE A 1 81 ? 6.650 -12.503 3.521 1.00 92.56 81 ILE A CA 1
ATOM 652 C C . ILE A 1 81 ? 5.232 -12.980 3.849 1.00 92.56 81 ILE A C 1
ATOM 654 O O . ILE A 1 81 ? 4.896 -13.144 5.022 1.00 92.56 81 ILE A O 1
ATOM 658 N N . TYR A 1 82 ? 4.395 -13.238 2.842 1.00 93.50 82 TYR A N 1
ATOM 659 C CA . TYR A 1 82 ? 3.034 -13.723 3.068 1.00 93.50 82 TYR A CA 1
ATOM 660 C C . TYR A 1 82 ? 3.025 -15.088 3.764 1.00 93.50 82 TYR A C 1
ATOM 662 O O . TYR A 1 82 ? 2.275 -15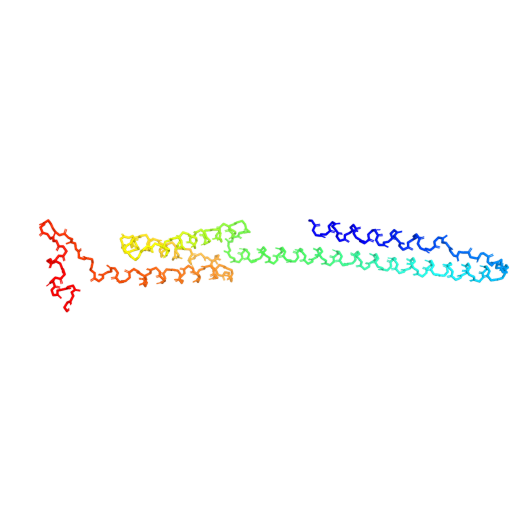.275 4.725 1.00 93.50 82 TYR A O 1
ATOM 670 N N . ALA A 1 83 ? 3.923 -15.997 3.377 1.00 92.81 83 ALA A N 1
ATOM 671 C CA . ALA A 1 83 ? 4.086 -17.286 4.040 1.00 92.81 83 ALA A CA 1
ATOM 672 C C . ALA A 1 83 ? 4.493 -17.133 5.518 1.00 92.81 83 ALA A C 1
ATOM 674 O O . ALA A 1 83 ? 3.914 -17.797 6.380 1.00 92.81 83 ALA A O 1
ATOM 675 N N . LEU A 1 84 ? 5.419 -16.219 5.839 1.00 92.25 84 LEU A N 1
ATOM 676 C CA . LEU A 1 84 ? 5.802 -15.902 7.224 1.00 92.25 84 LEU A CA 1
ATOM 677 C C . LEU A 1 84 ? 4.626 -15.348 8.042 1.00 92.25 84 LEU A C 1
ATOM 679 O O . LEU A 1 84 ? 4.475 -15.673 9.223 1.00 92.25 84 LEU A O 1
ATOM 683 N N . LEU A 1 85 ? 3.769 -14.546 7.411 1.00 91.31 85 LEU A N 1
ATOM 684 C CA . LEU A 1 85 ? 2.542 -14.016 8.009 1.00 91.31 85 LEU A CA 1
ATOM 685 C C . LEU A 1 85 ? 1.401 -15.050 8.064 1.00 91.31 85 LEU A C 1
ATOM 687 O O . LEU A 1 85 ? 0.370 -14.783 8.683 1.00 91.31 85 LEU A O 1
ATOM 691 N N . GLY A 1 86 ? 1.580 -16.234 7.468 1.00 91.94 86 GLY A N 1
ATOM 692 C CA . GLY A 1 86 ? 0.571 -17.293 7.409 1.00 91.94 86 GLY A CA 1
ATOM 693 C C . GLY A 1 86 ? -0.628 -16.932 6.531 1.00 91.94 86 GLY A C 1
ATOM 694 O O . GLY A 1 86 ? -1.760 -17.284 6.859 1.00 91.94 86 GLY A O 1
ATOM 695 N N . THR A 1 87 ? -0.401 -16.177 5.459 1.00 94.00 87 THR A N 1
ATOM 696 C CA . THR A 1 87 ? -1.438 -15.713 4.535 1.00 94.00 87 THR A CA 1
ATOM 697 C C . THR A 1 87 ? -0.926 -15.723 3.093 1.00 94.00 87 THR A C 1
ATOM 699 O O . THR A 1 87 ? 0.176 -16.188 2.818 1.00 94.00 87 THR A O 1
ATOM 702 N N . ASP A 1 88 ? -1.736 -15.224 2.170 1.00 94.19 88 ASP A N 1
ATOM 703 C CA . ASP A 1 88 ? -1.353 -14.919 0.800 1.00 94.19 88 ASP A CA 1
ATOM 704 C C . ASP A 1 88 ? -1.594 -13.425 0.521 1.00 94.19 88 ASP A C 1
ATOM 706 O O . ASP A 1 88 ? -2.033 -12.659 1.387 1.00 94.19 88 ASP A O 1
ATOM 710 N N . LYS A 1 89 ? -1.308 -12.993 -0.708 1.00 92.38 89 LYS A N 1
ATOM 711 C CA . LYS A 1 89 ? -1.522 -11.604 -1.124 1.00 92.38 89 LYS A CA 1
ATOM 712 C C . LYS A 1 89 ? -2.971 -11.152 -0.929 1.00 92.38 89 LYS A C 1
ATOM 714 O O . LYS A 1 89 ? -3.199 -10.021 -0.507 1.00 92.38 89 LYS A O 1
ATOM 719 N N . ALA A 1 90 ? -3.937 -12.012 -1.247 1.00 94.69 90 ALA A N 1
ATOM 720 C CA . ALA A 1 90 ? -5.353 -11.673 -1.182 1.00 94.69 90 ALA A CA 1
ATOM 721 C C . ALA A 1 90 ? -5.817 -11.520 0.272 1.00 94.69 90 ALA A C 1
ATOM 723 O O . ALA A 1 90 ? -6.413 -10.504 0.618 1.00 94.69 90 ALA A O 1
ATOM 724 N N . GLY A 1 91 ? -5.466 -12.468 1.139 1.00 94.00 91 GLY A N 1
ATOM 725 C CA . GLY A 1 91 ? -5.786 -12.438 2.562 1.00 94.00 91 GLY A CA 1
ATOM 726 C C . GLY A 1 91 ? -5.097 -11.292 3.301 1.00 94.00 91 GLY A C 1
ATOM 727 O O . GLY A 1 91 ? -5.701 -10.675 4.180 1.00 94.00 91 GLY A O 1
ATOM 728 N N . TYR A 1 92 ? -3.866 -10.935 2.921 1.00 94.81 92 TYR A N 1
ATOM 729 C CA . TYR A 1 92 ? -3.211 -9.740 3.454 1.00 94.81 92 TYR A CA 1
ATOM 730 C C . TYR A 1 92 ? -3.917 -8.450 3.007 1.00 94.81 92 TYR A C 1
ATOM 732 O O . TYR A 1 92 ? -4.147 -7.559 3.824 1.00 94.81 92 TYR A O 1
ATOM 740 N N . GLN A 1 93 ? -4.320 -8.350 1.737 1.00 94.31 93 GLN A N 1
ATOM 741 C CA . GLN A 1 93 ? -5.079 -7.196 1.243 1.00 94.31 93 GLN A CA 1
ATOM 742 C C . GLN A 1 93 ? -6.464 -7.081 1.883 1.00 94.31 93 GLN A C 1
ATOM 744 O O . GLN A 1 93 ? -6.891 -5.975 2.211 1.00 94.31 93 GLN A O 1
ATOM 749 N N . GLU A 1 94 ? -7.153 -8.199 2.104 1.00 94.88 94 GLU A N 1
ATOM 750 C CA . GLU A 1 94 ? -8.426 -8.223 2.823 1.00 94.88 94 GLU A CA 1
ATOM 751 C C . GLU A 1 94 ? -8.249 -7.726 4.260 1.00 94.88 94 GLU A C 1
ATOM 753 O O . GLU A 1 94 ? -9.001 -6.864 4.715 1.00 94.88 94 GLU A O 1
ATOM 758 N N . TYR A 1 95 ? -7.208 -8.194 4.950 1.00 95.25 95 TYR A N 1
ATOM 759 C CA . TYR A 1 95 ? -6.867 -7.743 6.296 1.00 95.25 95 TYR A CA 1
ATOM 760 C C . TYR A 1 95 ? -6.596 -6.230 6.360 1.00 95.25 95 TYR A C 1
ATOM 762 O O . TYR A 1 95 ? -7.128 -5.535 7.228 1.00 95.25 95 TYR A O 1
ATOM 770 N N . LEU A 1 96 ? -5.832 -5.682 5.409 1.00 95.25 96 LEU A N 1
ATOM 771 C CA . LEU A 1 96 ? -5.646 -4.231 5.299 1.00 95.25 96 LEU A CA 1
ATOM 772 C C . LEU A 1 96 ? -6.960 -3.501 4.997 1.00 95.25 96 LEU A C 1
ATOM 774 O O . LEU A 1 96 ? -7.212 -2.427 5.541 1.00 95.25 96 LEU A O 1
ATOM 778 N N . GLY A 1 97 ? -7.822 -4.089 4.166 1.00 95.56 97 GLY A N 1
ATOM 779 C CA . GLY A 1 97 ? -9.162 -3.577 3.896 1.00 95.56 97 GLY A CA 1
ATOM 780 C C . GLY A 1 97 ? -10.020 -3.489 5.159 1.00 95.56 97 GLY A C 1
ATOM 781 O O . GLY A 1 97 ? -10.692 -2.480 5.367 1.00 95.56 97 GLY A O 1
ATOM 782 N N . GLN A 1 98 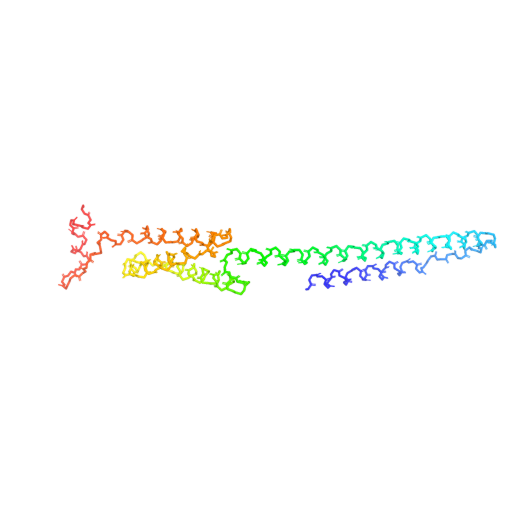? -9.949 -4.493 6.036 1.00 94.62 98 GLN A N 1
ATOM 783 C CA . GLN A 1 98 ? -10.640 -4.495 7.329 1.00 94.62 98 GLN A CA 1
ATOM 784 C C . GLN A 1 98 ? -10.121 -3.388 8.256 1.00 94.62 98 GLN A C 1
ATOM 786 O O . GLN A 1 98 ? -10.925 -2.679 8.864 1.00 94.62 98 GLN A O 1
ATOM 791 N N . LEU A 1 99 ? -8.797 -3.200 8.334 1.00 96.06 99 LEU A N 1
ATOM 792 C CA . LEU A 1 99 ? -8.182 -2.116 9.109 1.00 96.06 99 LEU A CA 1
ATOM 793 C C . LEU A 1 99 ? -8.613 -0.740 8.598 1.00 96.06 99 LEU A C 1
ATOM 795 O O . LEU A 1 99 ? -9.078 0.090 9.373 1.00 96.06 99 LEU A O 1
ATOM 799 N N . LYS A 1 100 ? -8.537 -0.521 7.286 1.00 95.88 100 LYS A N 1
ATOM 800 C CA . LYS A 1 100 ? -8.959 0.734 6.660 1.00 95.88 100 LYS A CA 1
ATOM 801 C C . LYS A 1 100 ? -10.460 0.990 6.822 1.00 95.88 100 LYS A C 1
ATOM 803 O O . LYS A 1 100 ? -10.883 2.128 7.005 1.00 95.88 100 LYS A O 1
ATOM 808 N N . GLY A 1 101 ? -11.284 -0.054 6.752 1.00 95.88 101 GLY A N 1
ATOM 809 C CA . GLY A 1 101 ? -12.717 0.036 7.037 1.00 95.88 101 GLY A CA 1
ATOM 810 C C . GLY A 1 101 ? -12.973 0.521 8.463 1.00 95.88 101 GLY A C 1
ATOM 811 O O . GLY A 1 101 ? -13.686 1.503 8.656 1.00 95.88 101 GLY A O 1
ATOM 812 N N . LEU A 1 102 ? -12.309 -0.103 9.440 1.00 95.75 102 LEU A N 1
ATOM 813 C CA . LEU A 1 102 ? -12.387 0.286 10.848 1.00 95.75 102 LEU A CA 1
ATOM 814 C C . LEU A 1 102 ? -11.907 1.728 11.081 1.00 95.75 102 LEU A C 1
ATOM 816 O O . LEU A 1 102 ? -12.558 2.473 11.808 1.00 95.75 102 LEU A O 1
ATOM 820 N N . GLU A 1 103 ? -10.806 2.133 10.448 1.00 96.12 103 GLU A N 1
ATOM 821 C CA . GLU A 1 103 ? -10.299 3.508 10.500 1.00 96.12 103 GLU A CA 1
ATOM 822 C C . GLU A 1 103 ? -11.342 4.515 9.993 1.00 96.12 103 GLU A C 1
ATOM 824 O O . GLU A 1 103 ? -11.620 5.503 10.668 1.00 96.12 103 GLU A O 1
ATOM 829 N N . ASN A 1 104 ? -11.970 4.248 8.843 1.00 96.50 104 ASN A N 1
ATOM 830 C CA . ASN A 1 104 ? -12.988 5.132 8.269 1.00 96.50 104 ASN A CA 1
ATOM 831 C C . ASN A 1 104 ? -14.244 5.227 9.147 1.00 96.50 104 ASN A C 1
ATOM 833 O O . ASN A 1 104 ? -14.761 6.323 9.368 1.00 96.50 104 ASN A O 1
ATOM 837 N N . GLU A 1 105 ? -14.735 4.090 9.649 1.00 95.25 105 GLU A N 1
ATOM 838 C CA . GLU A 1 105 ? -15.881 4.041 10.566 1.00 95.25 105 GLU A CA 1
ATOM 839 C C . GLU A 1 105 ? -15.606 4.876 11.823 1.00 95.25 105 GLU A C 1
ATOM 841 O O . GLU A 1 105 ? -16.429 5.698 12.234 1.00 95.25 105 GLU A O 1
ATOM 846 N N . LEU A 1 106 ? -14.414 4.716 12.399 1.00 95.06 106 LEU A N 1
ATOM 847 C CA . LEU A 1 106 ? -14.009 5.430 13.598 1.00 95.06 106 LEU A CA 1
ATOM 848 C C . LEU A 1 106 ? -13.743 6.918 13.330 1.00 95.06 106 LEU A C 1
ATOM 850 O O . LEU A 1 106 ? -14.090 7.755 14.160 1.00 95.06 106 LEU A O 1
ATOM 854 N N . GLY A 1 107 ? -13.198 7.273 12.166 1.00 93.81 107 GLY A N 1
ATOM 855 C CA . GLY A 1 107 ? -13.067 8.663 11.730 1.00 93.81 107 GLY A CA 1
ATOM 856 C C . GLY A 1 107 ? -14.426 9.366 11.648 1.00 93.81 107 GLY A C 1
ATOM 857 O O . GLY A 1 107 ? -14.573 10.493 12.125 1.00 93.81 107 GLY A O 1
ATOM 858 N N . GLY A 1 108 ? -15.448 8.673 11.135 1.00 94.06 108 GLY A N 1
ATOM 859 C CA . GLY A 1 108 ? -16.834 9.145 11.170 1.00 94.06 108 GLY A CA 1
ATOM 860 C C . GLY A 1 108 ? -17.389 9.267 12.594 1.00 94.06 108 GLY A C 1
ATOM 861 O O . GLY A 1 108 ? -18.082 10.233 12.905 1.00 94.06 108 GLY A O 1
ATOM 862 N N . PHE A 1 109 ? -17.044 8.333 13.481 1.00 93.62 109 PHE A N 1
ATOM 863 C CA . PHE A 1 109 ? -17.464 8.361 14.883 1.00 93.62 109 PHE A CA 1
ATOM 864 C C . PHE A 1 109 ? -16.849 9.532 15.667 1.00 93.62 109 PHE A C 1
ATOM 866 O O . PHE A 1 109 ? -17.555 10.231 16.388 1.00 93.62 109 PHE A O 1
ATOM 873 N N . VAL A 1 110 ? -15.554 9.807 15.494 1.00 93.75 110 VAL A N 1
ATOM 874 C CA . VAL A 1 110 ? -14.861 10.943 16.136 1.00 93.75 110 VAL A CA 1
ATOM 875 C C . VAL A 1 110 ? -15.440 12.291 15.683 1.00 93.75 110 VAL A C 1
ATOM 877 O O . VAL A 1 110 ? -15.406 13.274 16.433 1.00 93.75 110 VAL A O 1
ATOM 880 N N . ALA A 1 111 ? -16.010 12.356 14.477 1.00 93.38 111 ALA A N 1
ATOM 881 C CA . ALA A 1 111 ? -16.658 13.558 13.961 1.00 93.38 111 ALA A CA 1
ATOM 882 C C . ALA A 1 111 ? -17.979 13.906 14.680 1.00 93.38 111 ALA A C 1
ATOM 884 O O . ALA A 1 111 ? -18.400 15.062 14.624 1.00 93.38 111 ALA A O 1
ATOM 885 N N . LEU A 1 112 ? -18.600 12.959 15.393 1.00 92.06 112 LEU A N 1
ATOM 886 C CA . LEU A 1 112 ? -19.842 13.173 16.147 1.00 92.06 112 LEU A CA 1
ATOM 887 C C . LEU A 1 112 ? -19.668 14.166 17.304 1.00 92.06 112 LEU A C 1
ATOM 889 O O . LEU A 1 112 ? -18.548 14.454 17.736 1.00 92.06 112 LEU A O 1
ATOM 893 N N . SER A 1 113 ? -20.778 14.695 17.822 1.00 89.12 113 SER A N 1
ATOM 894 C CA . SER A 1 113 ? -20.760 15.567 19.001 1.00 89.12 113 SER A CA 1
ATOM 895 C C . SER A 1 113 ? -20.266 14.814 20.255 1.00 89.12 113 SER A C 1
ATOM 897 O O . SER A 1 113 ? -20.382 13.586 20.321 1.00 89.12 113 SER A O 1
ATOM 899 N N . PRO A 1 114 ? -19.694 15.511 21.256 1.00 87.75 114 PRO A N 1
ATOM 900 C CA . PRO A 1 114 ? -19.337 14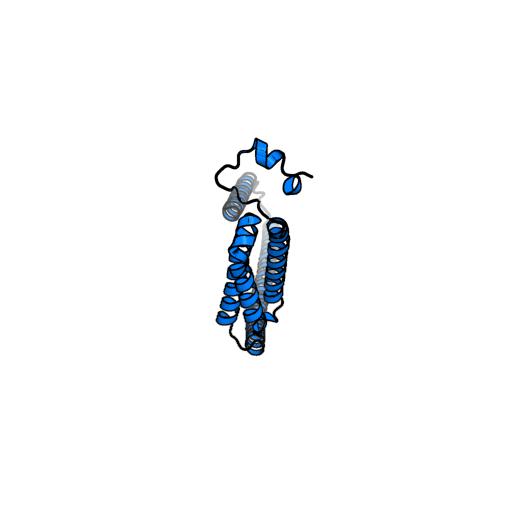.914 22.548 1.00 87.75 114 PRO A CA 1
ATOM 901 C C . PRO A 1 114 ? -20.473 14.107 23.197 1.00 87.75 114 PRO A C 1
ATOM 903 O O . PRO A 1 114 ? -20.233 13.033 23.752 1.00 87.75 114 PRO A O 1
ATOM 906 N N . GLU A 1 115 ? -21.704 14.605 23.102 1.00 85.19 115 GLU A N 1
ATOM 907 C CA . GLU A 1 115 ? -22.908 14.004 23.673 1.00 85.19 115 GLU A CA 1
ATOM 908 C C . GLU A 1 115 ? -23.271 12.699 22.957 1.00 85.19 115 GLU A C 1
ATOM 910 O O . GLU A 1 115 ? -23.513 11.681 23.608 1.00 85.19 115 GLU A O 1
ATOM 915 N N . ASP A 1 116 ? -23.229 12.695 21.621 1.00 88.50 116 ASP A N 1
ATOM 916 C CA . ASP A 1 116 ? -23.485 11.497 20.815 1.00 88.50 116 ASP A CA 1
ATOM 917 C C . ASP A 1 116 ? -22.423 10.421 21.063 1.00 88.50 116 ASP A C 1
ATOM 919 O O . ASP A 1 116 ? -22.745 9.239 21.191 1.00 88.50 116 ASP A O 1
ATOM 923 N N . ILE A 1 117 ? -21.153 10.822 21.176 1.00 89.12 117 ILE A N 1
ATOM 924 C CA . ILE A 1 117 ? -20.051 9.909 21.507 1.00 89.12 117 ILE A CA 1
ATOM 925 C C . ILE A 1 117 ? -20.273 9.289 22.889 1.00 89.12 117 ILE A C 1
ATOM 927 O O . ILE A 1 117 ? -20.084 8.083 23.064 1.00 89.12 117 ILE A O 1
ATOM 931 N N . TYR A 1 118 ? -20.709 10.089 23.866 1.00 86.69 118 TYR A N 1
ATOM 932 C CA . TYR A 1 118 ? -21.020 9.601 25.206 1.00 86.69 118 TYR A CA 1
ATOM 933 C C . TYR A 1 118 ? -22.211 8.632 25.207 1.00 86.69 118 TYR A C 1
ATOM 935 O O . TYR A 1 118 ? -22.126 7.554 25.800 1.00 86.69 118 TYR A O 1
ATOM 943 N N . GLY A 1 119 ? -23.298 8.973 24.510 1.00 86.19 119 GLY A N 1
ATOM 944 C CA . GLY A 1 119 ? -24.476 8.111 24.374 1.00 86.19 119 GLY A CA 1
ATOM 945 C C . GLY A 1 119 ? -24.170 6.793 23.656 1.00 86.19 119 GLY A C 1
ATOM 946 O O . GLY A 1 119 ? -24.768 5.763 23.960 1.00 86.19 119 GLY A O 1
ATOM 947 N N . ARG A 1 120 ? -23.182 6.797 22.753 1.00 91.50 120 ARG A N 1
ATOM 948 C CA . ARG A 1 120 ? -22.763 5.643 21.940 1.00 91.50 120 ARG A CA 1
ATOM 949 C C . ARG A 1 120 ? -21.462 4.998 22.427 1.00 91.50 120 ARG A C 1
ATOM 951 O O . ARG A 1 120 ? -20.781 4.317 21.664 1.00 91.50 120 ARG A O 1
ATOM 958 N N . LYS A 1 121 ? -21.122 5.127 23.714 1.00 88.31 121 LYS A N 1
ATOM 959 C CA . LYS A 1 121 ? -19.931 4.492 24.321 1.00 88.31 121 LYS A CA 1
ATOM 960 C C . LYS A 1 121 ? -19.821 2.984 24.084 1.00 88.31 121 LYS A C 1
ATOM 962 O O . LYS A 1 121 ? -18.710 2.469 23.991 1.00 88.31 121 LYS A O 1
ATOM 967 N N . GLY A 1 122 ? -20.952 2.285 23.967 1.00 91.06 122 GLY A N 1
ATOM 968 C CA . GLY A 1 122 ? -20.968 0.863 23.613 1.00 91.06 122 GLY A CA 1
ATOM 969 C C . GLY A 1 122 ? -20.345 0.584 22.240 1.00 91.06 122 GLY A C 1
ATOM 970 O O . GLY A 1 122 ? -19.628 -0.399 22.084 1.00 91.06 122 GLY A O 1
ATOM 971 N N . GLU A 1 123 ? -20.534 1.479 21.267 1.00 92.19 123 GLU A N 1
ATOM 972 C CA . GLU A 1 123 ? -19.903 1.365 19.947 1.00 92.19 123 GLU A CA 1
ATOM 973 C C . GLU A 1 123 ? -18.402 1.642 20.010 1.00 92.19 123 GLU A C 1
ATOM 975 O O . GLU A 1 123 ? -17.618 0.926 19.392 1.00 92.19 123 GLU A O 1
ATOM 980 N N . LEU A 1 124 ? -17.981 2.622 20.818 1.00 92.31 124 LEU A N 1
ATOM 981 C CA . LEU A 1 124 ? -16.559 2.880 21.052 1.00 92.31 124 LEU A CA 1
ATOM 982 C C . LEU A 1 124 ? -15.860 1.664 21.676 1.00 92.31 124 LEU A C 1
ATOM 984 O O . LEU A 1 124 ? -14.741 1.325 21.288 1.00 92.31 124 LEU A O 1
ATOM 988 N N . GLN A 1 125 ? -16.532 0.967 22.596 1.00 93.44 125 GLN A N 1
ATOM 989 C CA . GLN A 1 125 ? -16.026 -0.294 23.131 1.00 93.44 125 GLN A CA 1
ATOM 990 C C . GLN A 1 125 ? -15.975 -1.387 22.053 1.00 93.44 125 GLN A C 1
ATOM 992 O O . GLN A 1 125 ? -14.962 -2.072 21.937 1.00 93.44 125 GLN A O 1
ATOM 997 N N . ALA A 1 126 ? -16.995 -1.496 21.197 1.00 94.81 126 ALA A N 1
ATOM 998 C CA . ALA A 1 126 ? -16.979 -2.441 20.081 1.00 94.81 126 ALA A CA 1
ATOM 999 C C . ALA A 1 126 ? -15.817 -2.180 19.100 1.00 94.81 126 ALA A C 1
ATOM 1001 O O . ALA A 1 126 ? -15.198 -3.128 18.612 1.00 94.81 126 ALA A O 1
ATOM 1002 N N . PHE A 1 127 ? -15.463 -0.915 18.839 1.00 94.12 127 PHE A N 1
ATOM 1003 C CA . PHE A 1 127 ? -14.284 -0.570 18.036 1.00 94.12 127 PHE A CA 1
ATOM 1004 C C . PHE A 1 127 ? -12.976 -1.013 18.700 1.00 94.12 127 PHE A C 1
ATOM 1006 O O . PHE A 1 127 ? -12.106 -1.565 18.022 1.00 94.12 127 PHE A O 1
ATOM 1013 N N . LYS A 1 128 ? -12.844 -0.844 20.021 1.00 93.94 128 LYS A N 1
ATOM 1014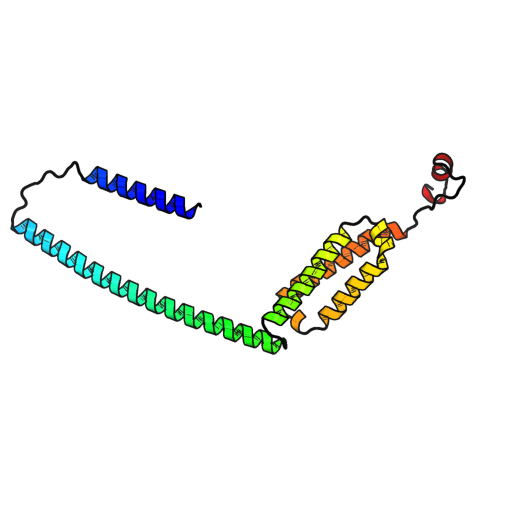 C CA . LYS A 1 128 ? -11.690 -1.350 20.783 1.00 93.94 128 LYS A CA 1
ATOM 1015 C C . LYS A 1 128 ? -11.583 -2.868 20.719 1.00 93.94 128 LYS A C 1
ATOM 1017 O O . LYS A 1 128 ? -10.490 -3.390 20.509 1.00 93.94 128 LYS A O 1
ATOM 1022 N N . ASP A 1 129 ? -12.703 -3.566 20.859 1.00 95.44 129 ASP A N 1
ATOM 1023 C CA . ASP A 1 129 ? -12.737 -5.026 20.829 1.00 95.44 129 ASP A CA 1
ATOM 1024 C C . ASP A 1 129 ? -12.368 -5.554 19.435 1.00 95.44 129 ASP A C 1
ATOM 1026 O O . ASP A 1 129 ? -11.564 -6.482 19.314 1.00 95.44 129 ASP A O 1
ATOM 1030 N N . ARG A 1 130 ? -12.867 -4.908 18.368 1.00 93.31 130 ARG A N 1
ATOM 1031 C CA . ARG A 1 130 ? -12.465 -5.193 16.979 1.00 93.31 130 ARG A CA 1
ATOM 1032 C C . ARG A 1 130 ? -10.972 -4.957 16.769 1.00 93.31 130 ARG A C 1
ATOM 1034 O O . ARG A 1 130 ? -10.297 -5.835 16.237 1.00 93.31 130 ARG A O 1
ATOM 1041 N N . LEU A 1 131 ? -10.433 -3.826 17.230 1.00 93.75 131 LEU A N 1
ATOM 1042 C CA . LEU A 1 131 ? -8.998 -3.546 17.143 1.00 93.75 131 LEU A CA 1
ATOM 1043 C C . LEU A 1 131 ? -8.172 -4.602 17.896 1.00 93.75 131 LEU A C 1
ATOM 1045 O O . LEU A 1 131 ? -7.163 -5.083 17.384 1.00 93.75 131 LEU A O 1
ATOM 1049 N N . ALA A 1 132 ? -8.604 -4.998 19.095 1.00 93.19 132 ALA A N 1
ATOM 1050 C CA . ALA A 1 132 ? -7.936 -6.023 19.892 1.00 93.19 132 ALA A CA 1
ATOM 1051 C C . ALA A 1 132 ? -7.985 -7.409 19.230 1.00 93.19 132 ALA A C 1
ATOM 1053 O O . ALA A 1 132 ? -7.025 -8.171 19.343 1.00 93.19 132 ALA A O 1
ATOM 1054 N N . ALA A 1 133 ? -9.075 -7.742 18.533 1.00 91.38 133 ALA A N 1
ATOM 1055 C CA . ALA A 1 133 ? -9.183 -8.975 17.759 1.00 91.38 133 ALA A CA 1
ATOM 1056 C C . ALA A 1 133 ? -8.206 -8.980 16.573 1.00 91.38 133 ALA A C 1
ATOM 1058 O O . ALA A 1 133 ? -7.448 -9.933 16.407 1.00 91.38 133 ALA A O 1
ATOM 1059 N N . VAL A 1 134 ? -8.169 -7.888 15.808 1.00 89.12 134 VAL A N 1
ATOM 1060 C CA . VAL A 1 134 ? -7.307 -7.727 14.627 1.00 89.12 134 VAL A CA 1
ATOM 1061 C C . VAL A 1 134 ? -5.819 -7.739 15.007 1.00 89.12 134 VAL A C 1
ATOM 1063 O O . VAL A 1 134 ? -5.022 -8.400 14.349 1.00 89.12 134 VAL A O 1
ATOM 1066 N N . LYS A 1 135 ? -5.439 -7.126 16.136 1.00 90.06 135 LYS A N 1
ATOM 1067 C CA . LYS A 1 135 ? -4.059 -7.139 16.662 1.00 90.06 135 LYS A CA 1
ATOM 1068 C C . LYS A 1 135 ? -3.506 -8.521 17.018 1.00 90.06 135 LYS A C 1
ATOM 1070 O O . LYS A 1 135 ? -2.291 -8.672 17.115 1.00 90.06 135 LYS A O 1
ATOM 1075 N N . LYS A 1 136 ? -4.365 -9.514 17.272 1.00 89.38 136 LYS A N 1
ATOM 1076 C CA . LYS A 1 136 ? -3.926 -10.891 17.560 1.00 89.38 136 LYS A CA 1
ATOM 1077 C C . LYS A 1 136 ? -3.482 -11.630 16.302 1.00 89.38 136 LYS A C 1
ATOM 1079 O O . LYS A 1 136 ? -2.823 -12.663 16.408 1.00 89.38 136 LYS A O 1
ATOM 1084 N N . ASP A 1 137 ? -3.857 -11.132 15.129 1.00 90.06 137 ASP A N 1
ATOM 1085 C CA . ASP A 1 137 ? -3.471 -11.726 13.865 1.00 90.06 137 ASP A CA 1
ATOM 1086 C C . ASP A 1 137 ? -2.002 -11.416 13.549 1.00 90.06 137 ASP A C 1
ATOM 1088 O O . ASP A 1 137 ? -1.545 -10.277 13.661 1.00 90.06 137 ASP A O 1
ATOM 1092 N N . LYS A 1 138 ? -1.256 -12.428 13.092 1.00 89.81 138 LYS A N 1
ATOM 1093 C CA . LYS A 1 138 ? 0.137 -12.260 12.656 1.00 89.81 138 LYS A CA 1
ATOM 1094 C C . LYS A 1 138 ? 0.261 -11.269 11.502 1.00 89.81 138 LYS A C 1
ATOM 1096 O O . LYS A 1 138 ? 1.284 -10.599 11.405 1.00 89.81 138 LYS A O 1
ATOM 1101 N N . LYS A 1 139 ? -0.784 -11.122 10.677 1.00 90.38 139 LYS A N 1
ATOM 1102 C CA . LYS A 1 139 ? -0.854 -10.120 9.600 1.00 90.38 139 LYS A CA 1
ATOM 1103 C C . LYS A 1 139 ? -0.661 -8.687 10.108 1.00 90.38 139 LYS A C 1
ATOM 1105 O O . LYS A 1 139 ? -0.180 -7.841 9.361 1.00 90.38 139 LYS A O 1
ATOM 1110 N N . GLY A 1 140 ? -0.952 -8.426 11.385 1.00 88.44 140 GLY A N 1
ATOM 1111 C CA . GLY A 1 140 ? -0.714 -7.138 12.030 1.00 88.44 140 GLY A CA 1
ATOM 1112 C C . GLY A 1 140 ? 0.755 -6.781 12.241 1.00 88.44 140 GLY A C 1
ATOM 1113 O O . GLY A 1 140 ? 1.036 -5.635 12.564 1.00 88.44 140 GLY A O 1
ATOM 1114 N N . LEU A 1 141 ? 1.697 -7.712 12.068 1.00 88.19 141 LEU A N 1
ATOM 1115 C CA . LEU A 1 141 ? 3.126 -7.470 12.306 1.00 88.19 141 LEU A CA 1
ATOM 1116 C C . LEU A 1 141 ? 3.816 -6.673 11.190 1.00 88.19 141 LEU A C 1
ATOM 1118 O O . LEU A 1 141 ? 4.942 -6.215 11.381 1.00 88.19 141 LEU A O 1
ATOM 1122 N N . SER A 1 142 ? 3.180 -6.507 10.029 1.00 88.75 142 SER A N 1
ATOM 1123 C CA . SER A 1 142 ? 3.756 -5.721 8.939 1.00 88.75 142 SER A CA 1
ATOM 1124 C C . SER A 1 142 ? 3.790 -4.227 9.281 1.00 88.75 142 SER A C 1
ATOM 1126 O O . SER A 1 142 ? 2.918 -3.704 9.977 1.00 88.75 142 SER A O 1
ATOM 1128 N N . THR A 1 143 ? 4.778 -3.503 8.749 1.00 89.62 143 THR A N 1
ATOM 1129 C CA . THR A 1 143 ? 4.911 -2.051 8.967 1.00 89.62 143 THR A CA 1
ATOM 1130 C C . THR A 1 143 ? 3.676 -1.276 8.504 1.00 89.62 143 THR A C 1
ATOM 1132 O O . THR A 1 143 ? 3.252 -0.333 9.164 1.00 89.62 143 THR A O 1
ATOM 1135 N N . GLU A 1 144 ? 3.072 -1.688 7.390 1.00 91.25 144 GLU A N 1
ATOM 1136 C CA . GLU A 1 144 ? 1.862 -1.059 6.860 1.00 91.25 144 GLU A CA 1
ATOM 1137 C C . GLU A 1 144 ? 0.655 -1.274 7.785 1.00 91.25 144 GLU A C 1
ATOM 1139 O O . GLU A 1 144 ? -0.037 -0.314 8.120 1.00 91.25 144 GLU A O 1
ATOM 1144 N N . ALA A 1 145 ? 0.436 -2.503 8.266 1.00 92.94 145 ALA A N 1
ATOM 1145 C CA . ALA A 1 145 ? -0.639 -2.787 9.210 1.00 92.94 145 ALA A CA 1
ATOM 1146 C C . ALA A 1 145 ? -0.455 -2.041 10.537 1.00 92.94 145 ALA A C 1
ATOM 1148 O O . ALA A 1 145 ? -1.427 -1.523 11.086 1.00 92.94 145 ALA A O 1
ATOM 1149 N N . GLN A 1 146 ? 0.782 -1.943 11.036 1.00 92.88 146 GLN A N 1
ATOM 1150 C CA . GLN A 1 146 ? 1.103 -1.165 12.236 1.00 92.88 146 GLN A CA 1
ATOM 1151 C C . GLN A 1 146 ? 0.743 0.315 12.068 1.00 92.88 146 GLN A C 1
ATOM 1153 O O . GLN A 1 146 ? 0.178 0.904 12.985 1.00 92.88 146 GLN A O 1
ATOM 1158 N N . GLY A 1 147 ? 0.984 0.895 10.887 1.00 94.06 147 GLY A N 1
ATOM 1159 C CA . GLY A 1 147 ? 0.576 2.267 10.579 1.00 94.06 147 GLY A CA 1
ATOM 1160 C C . GLY A 1 147 ? -0.929 2.489 10.760 1.00 94.06 147 GLY A C 1
ATOM 1161 O O . GLY A 1 147 ? -1.331 3.396 11.491 1.00 94.06 147 GLY A O 1
ATOM 1162 N N . TYR A 1 148 ? -1.754 1.619 10.169 1.00 94.44 148 TYR A N 1
ATOM 1163 C CA . TYR A 1 148 ? -3.211 1.671 10.339 1.00 94.44 148 TYR A CA 1
ATOM 1164 C C . TYR A 1 148 ? -3.636 1.448 11.794 1.00 94.44 148 TYR A C 1
ATOM 1166 O O . TYR A 1 148 ? -4.486 2.168 12.314 1.00 94.44 148 TYR A O 1
ATOM 1174 N N . ILE A 1 149 ? -3.033 0.473 12.480 1.00 95.06 149 ILE A N 1
ATOM 1175 C CA . ILE A 1 149 ? -3.331 0.181 13.887 1.00 95.06 149 ILE A CA 1
ATOM 1176 C C . ILE A 1 149 ? -3.079 1.417 14.757 1.00 95.06 149 ILE A C 1
ATOM 1178 O O . ILE A 1 149 ? -3.962 1.795 15.524 1.00 95.06 149 ILE A O 1
ATOM 1182 N N . SER A 1 150 ? -1.930 2.079 14.607 1.00 95.12 150 SER A N 1
ATOM 1183 C CA . SER A 1 150 ? -1.608 3.287 15.372 1.00 95.12 150 SER A CA 1
ATOM 1184 C C . SER A 1 150 ? -2.552 4.449 15.065 1.00 95.12 150 SER A C 1
ATOM 1186 O O . SER A 1 150 ? -2.925 5.199 15.966 1.00 95.12 150 SER A O 1
ATOM 1188 N N . GLN A 1 151 ? -2.984 4.607 13.812 1.00 95.56 151 GLN A N 1
ATOM 1189 C CA . GLN A 1 151 ? -3.992 5.611 13.457 1.00 95.56 151 GLN A CA 1
ATOM 1190 C C . GLN A 1 151 ? -5.334 5.331 14.140 1.00 95.56 151 GLN A C 1
ATOM 1192 O O . GLN A 1 151 ? -5.914 6.237 14.740 1.00 95.56 151 GLN A O 1
ATOM 1197 N N . ILE A 1 152 ? -5.791 4.077 14.123 1.00 96.31 152 ILE A N 1
ATOM 1198 C CA . ILE A 1 152 ? -7.023 3.667 14.803 1.00 96.31 152 ILE A CA 1
ATOM 1199 C C . ILE A 1 152 ? -6.905 3.904 16.314 1.00 96.31 152 ILE A C 1
ATOM 1201 O O . ILE A 1 152 ? -7.818 4.468 16.909 1.00 96.31 152 ILE A O 1
ATOM 1205 N N . GLU A 1 153 ? -5.782 3.551 16.946 1.00 95.50 153 GLU A N 1
ATOM 1206 C CA . GLU A 1 153 ? -5.545 3.832 18.372 1.00 95.50 153 GLU A CA 1
ATOM 1207 C C . GLU A 1 153 ? -5.659 5.323 18.698 1.00 95.50 153 GLU A C 1
ATOM 1209 O O . GLU A 1 153 ? -6.338 5.701 19.656 1.00 95.50 153 GLU A O 1
ATOM 1214 N N . ASN A 1 154 ? -5.046 6.175 17.875 1.00 96.69 154 ASN A N 1
ATOM 1215 C CA . ASN A 1 154 ? -5.109 7.623 18.046 1.00 96.69 154 ASN A CA 1
ATOM 1216 C C . ASN A 1 154 ? -6.538 8.156 17.908 1.00 96.69 154 ASN A C 1
ATOM 1218 O O . ASN A 1 154 ? -6.926 9.075 18.628 1.00 96.69 154 ASN A O 1
ATOM 1222 N N . LEU A 1 155 ? -7.330 7.605 16.987 1.00 95.69 155 LEU A N 1
ATOM 1223 C CA . LEU A 1 155 ? -8.734 7.975 16.818 1.00 95.69 155 LEU A CA 1
ATOM 1224 C C . LEU A 1 155 ? -9.592 7.510 18.005 1.00 95.69 155 LEU A C 1
ATOM 1226 O O . LEU A 1 155 ? -10.455 8.260 18.455 1.00 95.69 155 LEU A O 1
ATOM 1230 N N . ILE A 1 156 ? -9.328 6.321 18.561 1.00 94.81 156 ILE A N 1
ATOM 1231 C CA . ILE A 1 156 ? -10.020 5.832 19.765 1.00 94.81 156 ILE A CA 1
ATOM 1232 C C . ILE A 1 156 ? -9.736 6.778 20.931 1.00 94.81 156 ILE A C 1
ATOM 1234 O O . ILE A 1 156 ? -10.674 7.234 21.581 1.00 94.81 156 ILE A O 1
ATOM 1238 N N . ALA A 1 157 ? -8.466 7.124 21.158 1.00 94.69 157 ALA A N 1
ATOM 1239 C CA . ALA A 1 157 ? -8.082 8.048 22.220 1.00 94.69 157 ALA A CA 1
ATOM 1240 C C . ALA A 1 157 ? -8.763 9.418 22.056 1.00 94.69 157 ALA A C 1
ATOM 1242 O O . ALA A 1 157 ? -9.296 9.968 23.017 1.00 94.69 157 ALA A O 1
ATOM 1243 N N . GLN A 1 158 ? -8.826 9.946 20.830 1.00 94.19 158 GLN A N 1
ATOM 1244 C CA . GLN A 1 158 ? -9.539 11.193 20.538 1.00 94.19 158 GLN A CA 1
ATOM 1245 C C . GLN A 1 158 ? -11.040 11.104 20.841 1.00 94.19 158 GLN A C 1
ATOM 1247 O O . GLN A 1 158 ? -11.588 12.025 21.447 1.00 94.19 158 GLN A O 1
ATOM 1252 N N . ALA A 1 159 ? -11.705 10.011 20.452 1.00 92.31 159 ALA A N 1
ATOM 1253 C CA . ALA A 1 159 ? -13.114 9.793 20.777 1.00 92.31 159 ALA A CA 1
ATOM 1254 C C . ALA A 1 159 ? -13.338 9.750 22.297 1.00 92.31 159 ALA A C 1
ATOM 1256 O O . ALA A 1 159 ? -14.279 10.361 22.801 1.00 92.31 159 ALA A O 1
ATOM 1257 N N . GLU A 1 160 ? -12.458 9.074 23.039 1.00 90.44 160 GLU A N 1
ATOM 1258 C CA . GLU A 1 160 ? -12.542 9.008 24.498 1.00 90.44 160 GLU A CA 1
ATOM 1259 C C . GLU A 1 160 ? -12.388 10.379 25.146 1.00 90.44 160 GLU A C 1
ATOM 1261 O O . GLU A 1 160 ? -13.234 10.760 25.952 1.00 90.44 160 GLU A O 1
ATOM 1266 N N . GLU A 1 161 ? -11.349 11.132 24.783 1.00 90.44 161 GLU A N 1
ATOM 1267 C CA . GLU A 1 161 ? -11.132 12.480 25.313 1.00 90.44 161 GLU A CA 1
ATOM 1268 C C . GLU A 1 161 ? -12.310 13.403 24.998 1.00 90.44 161 GLU A C 1
ATOM 1270 O O . GLU A 1 161 ? -12.786 14.126 25.872 1.00 90.44 161 GLU A O 1
ATOM 1275 N N . LYS A 1 162 ? -12.844 13.329 23.775 1.00 88.94 162 LYS A N 1
ATOM 1276 C CA . LYS A 1 162 ? -13.987 14.142 23.352 1.00 88.94 162 LYS A CA 1
ATOM 1277 C C . LYS A 1 162 ? -15.277 13.783 24.090 1.00 88.94 162 LYS A C 1
ATOM 1279 O O . LYS A 1 162 ? -16.081 14.670 24.347 1.00 88.94 162 LYS A O 1
ATOM 1284 N N . GLY A 1 163 ? -15.476 12.517 24.457 1.00 82.00 163 GLY A N 1
ATOM 1285 C CA . GLY A 1 163 ? -16.655 12.059 25.199 1.00 82.00 163 GLY A CA 1
ATOM 1286 C C . GLY A 1 163 ? -16.599 12.291 26.716 1.00 82.00 163 GLY A C 1
ATOM 1287 O O . GLY A 1 163 ? -17.625 12.163 27.386 1.00 82.00 163 GLY A O 1
ATOM 1288 N N . LYS A 1 164 ? -15.434 12.616 27.298 1.00 81.12 164 LYS A N 1
ATOM 1289 C CA . LYS A 1 164 ? -15.287 12.835 28.753 1.00 81.12 164 LYS A CA 1
ATOM 1290 C C . LYS A 1 164 ? -16.089 14.029 29.294 1.00 81.12 164 LYS A C 1
ATOM 1292 O O . LYS A 1 164 ? -16.733 13.843 30.322 1.00 81.12 164 LYS A O 1
ATOM 1297 N N . PRO A 1 165 ? -16.112 15.220 28.663 1.00 74.44 165 PRO A N 1
ATOM 1298 C CA . PRO A 1 165 ? -16.853 16.370 29.189 1.00 74.44 165 PRO A CA 1
ATOM 1299 C C . PRO A 1 165 ? -18.364 16.127 29.295 1.00 74.44 165 PRO A C 1
ATOM 1301 O O . PRO A 1 165 ? -18.977 16.530 30.277 1.00 74.44 165 PRO A O 1
ATOM 1304 N N . ALA A 1 166 ? -18.956 15.386 28.353 1.00 65.69 166 ALA A N 1
ATOM 1305 C CA . ALA A 1 166 ? -20.372 15.007 28.398 1.00 65.69 166 ALA A CA 1
ATOM 1306 C C . ALA A 1 166 ? -20.706 14.031 29.550 1.00 65.69 166 ALA A C 1
ATOM 1308 O O . ALA A 1 166 ? -21.866 13.894 29.935 1.00 65.69 166 ALA A O 1
ATOM 1309 N N . ALA A 1 167 ? -19.695 13.388 30.151 1.00 60.25 167 ALA A N 1
ATOM 1310 C CA . ALA A 1 167 ? -19.850 12.577 31.359 1.00 60.25 167 ALA A CA 1
ATOM 1311 C C . ALA A 1 167 ? -20.111 13.409 32.620 1.00 60.25 167 ALA A C 1
ATOM 1313 O O . ALA A 1 167 ? -20.636 12.872 33.592 1.00 60.25 167 ALA A O 1
ATOM 1314 N N . ALA A 1 168 ? -19.736 14.693 32.616 1.00 57.09 168 ALA A N 1
ATOM 1315 C CA . ALA A 1 168 ? -19.810 15.572 33.783 1.00 57.09 168 ALA A CA 1
ATOM 1316 C C . ALA A 1 168 ? -21.239 16.048 34.118 1.00 57.09 168 ALA A C 1
ATOM 1318 O O . ALA A 1 168 ? -21.418 16.815 35.057 1.00 57.09 168 ALA A O 1
ATOM 1319 N N . GLY A 1 169 ? -22.252 15.541 33.409 1.00 56.75 169 GLY A N 1
ATOM 1320 C CA . GLY A 1 169 ? -23.660 15.741 33.731 1.00 56.75 169 GLY A CA 1
ATOM 1321 C C . GLY A 1 169 ? -24.326 16.737 32.794 1.00 56.75 169 GLY A C 1
ATOM 1322 O O . GLY A 1 169 ? -24.111 17.943 32.872 1.00 56.75 169 GLY A O 1
ATOM 1323 N N . MET A 1 170 ? -25.182 16.223 31.915 1.00 59.16 170 MET A N 1
ATOM 1324 C CA . MET A 1 170 ? -26.202 17.036 31.261 1.00 59.16 170 MET A CA 1
ATOM 1325 C C . MET A 1 170 ? -27.326 17.268 32.272 1.00 59.16 170 MET A C 1
ATOM 1327 O O . MET A 1 170 ? -27.828 16.315 32.868 1.00 59.16 170 MET A O 1
ATOM 1331 N N . TYR A 1 171 ? -27.722 18.522 32.477 1.00 66.94 171 TYR A N 1
ATOM 1332 C CA . TYR A 1 171 ? -28.908 18.827 33.270 1.00 66.94 171 TYR A CA 1
ATOM 1333 C C . TYR A 1 171 ? -30.159 18.410 32.491 1.00 66.94 171 TYR A C 1
ATOM 1335 O O . TYR A 1 171 ? -30.463 18.979 31.440 1.00 66.94 171 TYR A O 1
ATOM 1343 N N . GLU A 1 172 ? -30.880 17.410 32.991 1.00 69.12 172 GLU A N 1
ATOM 1344 C CA . GLU A 1 172 ? -32.138 16.970 32.395 1.00 69.12 172 GLU A CA 1
ATOM 1345 C C . GLU A 1 172 ? -33.272 17.911 32.825 1.00 69.12 172 GLU A C 1
ATOM 1347 O O . GLU A 1 172 ? -33.567 18.055 34.011 1.00 69.12 172 GLU A O 1
ATOM 1352 N N . VAL A 1 173 ? -33.893 18.588 31.854 1.00 75.38 173 VAL A N 1
ATOM 1353 C CA . VAL A 1 173 ? -34.966 19.561 32.108 1.00 75.38 173 VAL A CA 1
ATOM 1354 C C . VAL A 1 173 ? -36.223 18.823 32.559 1.00 75.38 173 VAL A C 1
ATOM 1356 O O . VAL A 1 173 ? -36.810 18.052 31.798 1.00 75.38 173 VAL A O 1
ATOM 1359 N N . VAL A 1 174 ? -36.682 19.099 33.779 1.00 79.38 174 VAL A N 1
ATOM 1360 C CA . VAL A 1 174 ? -37.878 18.469 34.341 1.00 79.38 174 VAL A CA 1
ATOM 1361 C C . VAL A 1 174 ? -39.108 19.323 34.027 1.00 79.38 174 VAL A C 1
ATOM 1363 O O . VAL A 1 174 ? -39.046 20.542 33.852 1.00 79.38 174 VAL A O 1
ATOM 1366 N N . ARG A 1 175 ? -40.285 18.694 33.945 1.00 66.31 175 ARG A N 1
ATOM 1367 C CA . ARG A 1 175 ? -41.551 19.402 33.708 1.00 66.31 175 ARG A CA 1
ATOM 1368 C C . ARG A 1 175 ? -41.786 20.457 34.801 1.00 66.31 175 ARG A C 1
ATOM 1370 O O . ARG A 1 175 ? -41.998 20.112 35.958 1.00 66.31 175 ARG A O 1
ATOM 1377 N N . GLY A 1 176 ? -41.789 21.734 34.413 1.00 77.44 176 GLY A N 1
ATOM 1378 C CA . GLY A 1 176 ? -41.886 22.878 35.333 1.00 77.44 176 GLY A CA 1
ATOM 1379 C C . GLY A 1 176 ? -40.594 23.691 35.454 1.00 77.44 176 GLY A C 1
ATOM 1380 O O . GLY A 1 176 ? -40.590 24.731 36.117 1.00 77.44 176 GLY A O 1
ATOM 1381 N N . ASP A 1 177 ? -39.518 23.260 34.800 1.00 79.69 177 ASP A N 1
ATOM 1382 C CA . ASP A 1 177 ? -38.322 24.070 34.625 1.00 79.69 177 ASP A CA 1
ATOM 1383 C C . ASP A 1 177 ? -38.471 25.050 33.459 1.00 79.69 177 ASP A C 1
ATOM 1385 O O . ASP A 1 177 ? -39.109 24.788 32.440 1.00 79.69 177 ASP A O 1
ATOM 1389 N N . TYR A 1 178 ? -37.879 26.223 33.643 1.00 84.88 178 TYR A N 1
ATOM 1390 C CA . TYR A 1 178 ? -37.802 27.290 32.656 1.00 84.88 178 TYR A CA 1
ATOM 1391 C C . TYR A 1 178 ? -36.431 27.954 32.774 1.00 84.88 178 TYR A C 1
ATOM 1393 O O . TYR A 1 178 ? -35.813 27.926 33.842 1.00 84.88 178 TYR A O 1
ATOM 1401 N N . LEU A 1 179 ? -35.960 28.574 31.687 1.00 80.25 179 LEU A N 1
ATOM 1402 C CA . LEU A 1 179 ? -34.587 29.089 31.561 1.00 80.25 179 LEU A CA 1
ATOM 1403 C C . LEU A 1 179 ? -34.152 29.956 32.755 1.00 80.25 179 LEU A C 1
ATOM 1405 O O . LEU A 1 179 ? -33.033 29.828 33.234 1.00 80.25 179 LEU A O 1
ATOM 1409 N N . TRP A 1 180 ? -35.056 30.779 33.297 1.00 79.69 180 TRP A N 1
ATOM 1410 C CA . TRP A 1 180 ? -34.769 31.640 34.451 1.00 79.69 180 TRP A CA 1
ATOM 1411 C C . TRP A 1 180 ? -34.568 30.889 35.782 1.00 79.69 180 TRP A C 1
ATOM 1413 O O . TRP A 1 180 ? -33.850 31.374 36.653 1.00 79.69 180 TRP A O 1
ATOM 1423 N N . LYS A 1 181 ? -35.172 29.710 35.956 1.00 79.75 181 LYS A N 1
ATOM 1424 C CA . LYS A 1 181 ? -35.000 28.859 37.144 1.00 79.75 181 LYS A CA 1
ATOM 1425 C C . LYS A 1 181 ? -33.709 28.043 37.055 1.00 79.75 181 LYS A C 1
ATOM 1427 O O . LYS A 1 181 ? -32.973 27.976 38.031 1.00 79.75 181 LYS A O 1
ATOM 1432 N N . ILE A 1 182 ? -33.404 27.515 35.869 1.00 79.06 182 ILE A N 1
ATOM 1433 C CA . ILE A 1 182 ? -32.167 26.768 35.588 1.00 79.06 182 ILE A CA 1
ATOM 1434 C C . ILE A 1 182 ? -30.945 27.692 35.705 1.00 79.06 182 ILE A C 1
ATOM 1436 O O . ILE A 1 182 ? -29.958 27.335 36.337 1.00 79.06 182 ILE A O 1
ATOM 1440 N N . ALA A 1 183 ? -31.039 28.924 35.189 1.00 75.94 183 ALA A N 1
ATOM 1441 C CA . ALA A 1 183 ? -29.980 29.934 35.286 1.00 75.94 183 ALA A CA 1
ATOM 1442 C C . ALA A 1 183 ? -29.689 30.411 36.723 1.00 75.94 183 ALA A C 1
ATOM 1444 O O . ALA A 1 183 ? -28.689 31.083 36.952 1.00 75.94 183 ALA A O 1
ATOM 1445 N N . LYS A 1 184 ? -30.560 30.091 37.690 1.00 73.94 184 LYS A N 1
ATOM 1446 C CA . LYS A 1 184 ? -30.358 30.360 39.122 1.00 73.94 184 LYS A CA 1
ATOM 1447 C C . LYS A 1 184 ? -29.889 29.132 39.905 1.00 73.94 184 LYS A C 1
ATOM 1449 O O . LYS A 1 184 ? -29.724 29.246 41.117 1.00 73.94 184 LYS A O 1
ATOM 1454 N N . SER A 1 185 ? -29.721 27.978 39.256 1.00 70.56 185 SER A N 1
ATOM 1455 C CA . SER A 1 185 ? -29.299 26.754 39.933 1.00 70.56 185 SER A CA 1
ATOM 1456 C C . SER A 1 185 ? -27.823 26.856 40.337 1.00 70.56 185 SER A C 1
ATOM 1458 O O . SER A 1 185 ? -26.973 26.977 39.447 1.00 70.56 185 SER A O 1
ATOM 1460 N N . PRO A 1 186 ? -27.497 26.787 41.643 1.00 67.25 186 PRO A N 1
ATOM 1461 C CA . PRO A 1 186 ? -26.114 26.802 42.114 1.00 67.25 186 PRO A CA 1
ATOM 1462 C C . PRO A 1 186 ? -25.304 25.631 41.552 1.00 67.25 186 PRO A C 1
ATOM 1464 O O . PRO A 1 186 ? -24.127 25.783 41.280 1.00 67.25 186 PRO A O 1
ATOM 1467 N N . ASP A 1 187 ? -25.950 24.493 41.292 1.00 66.94 187 ASP A N 1
ATOM 1468 C CA . ASP A 1 187 ? -25.279 23.280 40.812 1.00 66.94 187 ASP A CA 1
ATOM 1469 C C . ASP A 1 187 ? -24.805 23.367 39.345 1.00 66.94 187 ASP A C 1
ATOM 1471 O O . ASP A 1 187 ? -24.043 22.514 38.900 1.00 66.94 187 ASP A O 1
ATOM 1475 N N . ILE A 1 188 ? -25.269 24.364 38.573 1.00 63.28 188 ILE A N 1
ATOM 1476 C CA . ILE A 1 188 ? -24.907 24.543 37.150 1.00 63.28 188 ILE A CA 1
ATOM 1477 C C . ILE A 1 188 ? -24.019 25.779 36.937 1.00 63.28 188 ILE A C 1
ATOM 1479 O O . ILE A 1 188 ? -23.160 25.768 36.057 1.00 63.28 188 ILE A O 1
ATOM 1483 N N . TYR A 1 189 ? -24.230 26.849 37.711 1.00 63.97 189 TYR A N 1
ATOM 1484 C CA . TYR A 1 189 ? -23.573 28.151 37.506 1.00 63.97 189 TYR A CA 1
ATOM 1485 C C . TYR A 1 189 ? -22.907 28.732 38.770 1.00 63.97 189 TYR A C 1
ATOM 1487 O O . TYR A 1 189 ? -22.495 29.894 38.740 1.00 63.97 189 TYR A O 1
ATOM 1495 N N . GLY A 1 190 ? -22.847 27.973 39.873 1.00 53.47 190 GLY A N 1
ATOM 1496 C CA . GLY A 1 190 ? -22.273 28.373 41.166 1.00 53.47 190 GLY A CA 1
ATOM 1497 C C . GLY A 1 190 ? -20.907 27.764 41.443 1.00 53.47 190 GLY A C 1
ATOM 1498 O O . GLY A 1 190 ? -20.712 26.571 41.131 1.00 53.47 190 GLY A O 1
#

pLDDT: mean 84.52, std 14.36, range [44.19, 97.69]

Sequence (190 aa):
MKRIYLISTIVVLLFFSLSLMAQSYDYKKMSMDEYKAELAKWQKCEADNKAKIAEEEAQIAKLNGEIAALDQQIETTWNEIYALLGTDKAGYQEYLGQLKGLENELGGFVALSPEDIYGRKGELQAFKDRLAAVKKDKKGLSTEAQGYISQIENLIAQAEEKGKPAAAGMYEVVRGDYLWKIAKSPDIYG